Protein AF-0000000083312919 (afdb_homodimer)

Nearest PDB structures (foldseek):
  1rfe-assembly1_A  TM=8.285E-01  e=1.077E-09  Mycobacterium tuberculosis H37Rv
  3db0-assembly1_B  TM=8.324E-01  e=4.365E-09  Listeria innocua
  3f7e-assembly1_B  TM=7.523E-01  e=1.360E-09  Mycolicibacterium smegmatis
  2fg9-assembly1_A  TM=7.068E-01  e=3.076E-09  Bacteroides thetaiotaomicron VPI-5482
  3tgv-assembly2_D  TM=7.809E-01  e=2.174E-07  Vibrio cholerae O395

Structure (mmCIF, N/CA/C/O backbone):
data_AF-0000000083312919-model_v1
#
loop_
_entity.id
_entity.type
_entity.pdbx_description
1 polymer 'PPOX class F420-dependent oxidoreductase'
#
loop_
_atom_site.group_PDB
_atom_site.id
_atom_site.type_symbol
_atom_site.label_atom_id
_atom_site.label_alt_id
_atom_site.label_comp_id
_atom_site.label_asym_id
_atom_site.label_entity_id
_atom_site.label_seq_id
_atom_site.pdbx_PDB_ins_code
_atom_site.Cartn_x
_atom_site.Cartn_y
_atom_site.Cartn_z
_atom_site.occupancy
_atom_site.B_iso_or_equiv
_atom_site.auth_seq_id
_atom_site.auth_comp_id
_atom_site.auth_asym_id
_atom_site.auth_atom_id
_atom_site.pdbx_PDB_model_num
ATOM 1 N N . MET A 1 1 ? 13.578 -2.545 -15.898 1 76.94 1 MET A N 1
ATOM 2 C CA . MET A 1 1 ? 13.469 -1.853 -14.617 1 76.94 1 MET A CA 1
ATOM 3 C C . MET A 1 1 ? 14.586 -0.837 -14.445 1 76.94 1 MET A C 1
ATOM 5 O O . MET A 1 1 ? 15.758 -1.147 -14.688 1 76.94 1 MET A O 1
ATOM 9 N N . ALA A 1 2 ? 14.164 0.5 -14.312 1 90.69 2 ALA A N 1
ATOM 10 C CA . ALA A 1 2 ? 15.164 1.54 -14.086 1 90.69 2 ALA A CA 1
ATOM 11 C C . ALA A 1 2 ? 14.922 2.256 -12.766 1 90.69 2 ALA A C 1
ATOM 13 O O . ALA A 1 2 ? 13.773 2.508 -12.383 1 90.69 2 ALA A O 1
ATOM 14 N N . SER A 1 3 ? 16.047 2.473 -12.055 1 96.44 3 SER A N 1
ATOM 15 C CA . SER A 1 3 ? 15.969 3.293 -10.844 1 96.44 3 SER A CA 1
ATOM 16 C C . SER A 1 3 ? 15.695 4.754 -11.188 1 96.44 3 SER A C 1
ATOM 18 O O . SER A 1 3 ? 16.344 5.32 -12.07 1 96.44 3 SER A O 1
ATOM 20 N N . MET A 1 4 ? 14.75 5.312 -10.531 1 98.12 4 MET A N 1
ATOM 21 C CA . MET A 1 4 ? 14.445 6.723 -10.75 1 98.12 4 MET A CA 1
ATOM 22 C C . MET A 1 4 ? 15.492 7.613 -10.086 1 98.12 4 MET A C 1
ATOM 24 O O . MET A 1 4 ? 15.984 7.301 -9.008 1 98.12 4 MET A O 1
ATOM 28 N N . THR A 1 5 ? 15.75 8.727 -10.727 1 97.19 5 THR A N 1
ATOM 29 C CA . THR A 1 5 ? 16.609 9.742 -10.133 1 97.19 5 THR A CA 1
ATOM 30 C C . THR A 1 5 ? 15.875 10.492 -9.023 1 97.19 5 THR A C 1
ATOM 32 O O . THR A 1 5 ? 14.656 10.367 -8.883 1 97.19 5 THR A O 1
ATOM 35 N N . GLN A 1 6 ? 16.672 11.227 -8.281 1 96 6 GLN A N 1
ATOM 36 C CA . GLN A 1 6 ? 16.062 12.023 -7.227 1 96 6 GLN A CA 1
ATOM 37 C C . GLN A 1 6 ? 15.047 13.008 -7.797 1 96 6 GLN A C 1
ATOM 39 O O . GLN A 1 6 ? 13.977 13.203 -7.215 1 96 6 GLN A O 1
ATOM 44 N N . THR A 1 7 ? 15.406 13.602 -8.93 1 97.12 7 THR A N 1
ATOM 45 C CA . THR A 1 7 ? 14.508 14.547 -9.578 1 97.12 7 THR A CA 1
ATOM 46 C C . THR A 1 7 ? 13.219 13.859 -10.016 1 97.12 7 THR A C 1
ATOM 48 O O . THR A 1 7 ? 12.133 14.406 -9.844 1 97.12 7 THR A O 1
ATOM 51 N N . GLN A 1 8 ? 13.305 12.68 -10.547 1 97.25 8 GLN A N 1
ATOM 52 C CA . GLN A 1 8 ? 12.141 11.906 -10.984 1 97.25 8 GLN A CA 1
ATOM 53 C C . GLN A 1 8 ? 11.273 11.508 -9.797 1 97.25 8 GLN A C 1
ATOM 55 O O . GLN A 1 8 ? 10.047 11.562 -9.875 1 97.25 8 GLN A O 1
ATOM 60 N N . ILE A 1 9 ? 11.914 11.102 -8.688 1 98.19 9 ILE A N 1
ATOM 61 C CA . ILE A 1 9 ? 11.203 10.719 -7.469 1 98.19 9 ILE A CA 1
ATOM 62 C C . ILE A 1 9 ? 10.414 11.914 -6.938 1 98.19 9 ILE A C 1
ATOM 64 O O . ILE A 1 9 ? 9.234 11.789 -6.613 1 98.19 9 ILE A O 1
ATOM 68 N N . GLU A 1 10 ? 11.039 13.047 -6.902 1 97.12 10 GLU A N 1
ATOM 69 C CA . GLU A 1 10 ? 10.375 14.25 -6.402 1 97.12 10 GLU A CA 1
ATOM 70 C C . GLU A 1 10 ? 9.18 14.625 -7.273 1 97.12 10 GLU A C 1
ATOM 72 O O . GLU A 1 10 ? 8.109 14.945 -6.754 1 97.12 10 GLU A O 1
ATOM 77 N N . ALA A 1 11 ? 9.367 14.586 -8.57 1 97.19 11 ALA A N 1
ATOM 78 C CA . ALA A 1 11 ? 8.273 14.891 -9.484 1 97.19 11 ALA A CA 1
ATOM 79 C C . ALA A 1 11 ? 7.121 13.898 -9.32 1 97.19 11 ALA A C 1
ATOM 81 O O . ALA A 1 11 ? 5.953 14.289 -9.344 1 97.19 11 ALA A O 1
ATOM 82 N N . PHE A 1 12 ? 7.48 12.641 -9.172 1 98.06 12 PHE A N 1
ATOM 83 C CA . PHE A 1 12 ? 6.492 11.586 -8.992 1 98.06 12 PHE A CA 1
ATOM 84 C C . PHE A 1 12 ? 5.66 11.82 -7.742 1 98.06 12 PHE A C 1
ATOM 86 O O . PHE A 1 12 ? 4.438 11.641 -7.758 1 98.06 12 PHE A O 1
ATOM 93 N N . LEU A 1 13 ? 6.277 12.289 -6.672 1 98.19 13 LEU A N 1
ATOM 94 C CA . LEU A 1 13 ? 5.629 12.469 -5.379 1 98.19 13 LEU A CA 1
ATOM 95 C C . LEU A 1 13 ? 4.805 13.75 -5.359 1 98.19 13 LEU A C 1
ATOM 97 O O . LEU A 1 13 ? 3.982 13.945 -4.461 1 98.19 13 LEU A O 1
ATOM 101 N N . GLN A 1 14 ? 4.938 14.555 -6.379 1 96.12 14 GLN A N 1
ATOM 102 C CA . GLN A 1 14 ? 4.215 15.82 -6.422 1 96.12 14 GLN A CA 1
ATOM 103 C C . GLN A 1 14 ? 2.785 15.625 -6.922 1 96.12 14 GLN A C 1
ATOM 105 O O . GLN A 1 14 ? 1.93 16.484 -6.734 1 96.12 14 GLN A O 1
ATOM 110 N N . ALA A 1 15 ? 2.51 14.547 -7.613 1 92.88 15 ALA A N 1
ATOM 111 C CA . ALA A 1 15 ? 1.152 14.25 -8.062 1 92.88 15 ALA A CA 1
ATOM 112 C C . ALA A 1 15 ? 0.292 13.742 -6.906 1 92.88 15 ALA A C 1
ATOM 114 O O . ALA A 1 15 ? 0.775 13.016 -6.035 1 92.88 15 ALA A O 1
ATOM 115 N N . PRO A 1 16 ? -0.98 14.141 -6.953 1 94.25 16 PRO A N 1
ATOM 116 C CA . PRO A 1 16 ? -1.857 13.695 -5.867 1 94.25 16 PRO A CA 1
ATOM 117 C C . PRO A 1 16 ? -2.188 12.211 -5.941 1 94.25 16 PRO A C 1
ATOM 119 O O . PRO A 1 16 ? -3.199 11.828 -6.535 1 94.25 16 PRO A O 1
ATOM 122 N N . ARG A 1 17 ? -1.388 11.406 -5.359 1 96.69 17 ARG A N 1
ATOM 123 C CA . ARG A 1 17 ? -1.55 9.961 -5.215 1 96.69 17 ARG A CA 1
ATOM 124 C C . ARG A 1 17 ? -1.775 9.578 -3.758 1 96.69 17 ARG A C 1
ATOM 126 O O . ARG A 1 17 ? -1.46 10.352 -2.852 1 96.69 17 ARG A O 1
ATOM 133 N N . ASN A 1 18 ? -2.389 8.445 -3.625 1 97.81 18 ASN A N 1
ATOM 134 C CA . ASN A 1 18 ? -2.402 7.922 -2.266 1 97.81 18 ASN A CA 1
ATOM 135 C C . ASN A 1 18 ? -1.029 7.398 -1.854 1 97.81 18 ASN A C 1
ATOM 137 O O . ASN A 1 18 ? -0.269 6.91 -2.693 1 97.81 18 ASN A O 1
ATOM 141 N N . ALA A 1 19 ? -0.732 7.57 -0.619 1 98.69 19 ALA A N 1
ATOM 142 C CA . ALA A 1 19 ? 0.351 6.82 0.012 1 98.69 19 ALA A CA 1
ATOM 143 C C . ALA A 1 19 ? -0.195 5.648 0.826 1 98.69 19 ALA A C 1
ATOM 145 O O . ALA A 1 19 ? -1.18 5.797 1.553 1 98.69 19 ALA A O 1
ATOM 146 N N . ILE A 1 20 ? 0.358 4.488 0.69 1 98.88 20 ILE A N 1
ATOM 147 C CA . ILE A 1 20 ? 0.033 3.348 1.537 1 98.88 20 ILE A CA 1
ATOM 148 C C . ILE A 1 20 ? 1.058 3.23 2.662 1 98.88 20 ILE A C 1
ATOM 150 O O . ILE A 1 20 ? 2.229 2.93 2.416 1 98.88 20 ILE A O 1
ATOM 154 N N . VAL A 1 21 ? 0.637 3.49 3.887 1 98.94 21 VAL A N 1
ATOM 155 C CA . VAL A 1 21 ? 1.5 3.559 5.062 1 98.94 21 VAL A CA 1
ATOM 156 C C . VAL A 1 21 ? 1.438 2.238 5.828 1 98.94 21 VAL A C 1
ATOM 158 O O . VAL A 1 21 ? 0.352 1.749 6.145 1 98.94 21 VAL A O 1
ATOM 161 N N . ALA A 1 22 ? 2.566 1.698 6.109 1 98.94 22 ALA A N 1
ATOM 162 C CA . ALA A 1 22 ? 2.662 0.491 6.926 1 98.94 22 ALA A CA 1
ATOM 163 C C . ALA A 1 22 ? 3.404 0.768 8.227 1 98.94 22 ALA A C 1
ATOM 165 O O . ALA A 1 22 ? 4.504 1.326 8.219 1 98.94 22 ALA A O 1
ATOM 166 N N . THR A 1 23 ? 2.832 0.38 9.312 1 98.75 23 THR A N 1
ATOM 167 C CA . THR A 1 23 ? 3.416 0.536 10.641 1 98.75 23 THR A CA 1
ATOM 168 C C . THR A 1 23 ? 3.484 -0.807 11.359 1 98.75 23 THR A C 1
ATOM 170 O O . THR A 1 23 ? 2.754 -1.739 11.023 1 98.75 23 THR A O 1
ATOM 173 N N . ASN A 1 24 ? 4.473 -0.914 12.258 1 97.75 24 ASN A N 1
ATOM 174 C CA . ASN A 1 24 ? 4.551 -2.102 13.102 1 97.75 24 ASN A CA 1
ATOM 175 C C . ASN A 1 24 ? 3.379 -2.174 14.078 1 97.75 24 ASN A C 1
ATOM 177 O O . ASN A 1 24 ? 3.211 -1.289 14.922 1 97.75 24 ASN A O 1
ATOM 181 N N . ALA A 1 25 ? 2.658 -3.254 13.875 1 95.19 25 ALA A N 1
ATOM 182 C CA . ALA A 1 25 ? 1.589 -3.502 14.836 1 95.19 25 ALA A CA 1
ATOM 183 C C . ALA A 1 25 ? 2.111 -4.262 16.047 1 95.19 25 ALA A C 1
ATOM 185 O O . ALA A 1 25 ? 3.129 -4.953 15.969 1 95.19 25 ALA A O 1
ATOM 186 N N . GLY A 1 26 ? 1.565 -3.986 17.25 1 86.69 26 GLY A N 1
ATOM 187 C CA . GLY A 1 26 ? 2.01 -4.66 18.453 1 86.69 26 GLY A CA 1
ATOM 188 C C . GLY A 1 26 ? 1.825 -6.168 18.391 1 86.69 26 GLY A C 1
ATOM 189 O O . GLY A 1 26 ? 2.658 -6.918 18.906 1 86.69 26 GLY A O 1
ATOM 190 N N . ASP A 1 27 ? 0.739 -6.648 17.938 1 83.31 27 ASP A N 1
ATOM 191 C CA . ASP A 1 27 ? 0.446 -8.078 17.859 1 83.31 27 ASP A CA 1
ATOM 192 C C . ASP A 1 27 ? -0.27 -8.43 16.562 1 83.31 27 ASP A C 1
ATOM 194 O O . ASP A 1 27 ? -1.316 -7.852 16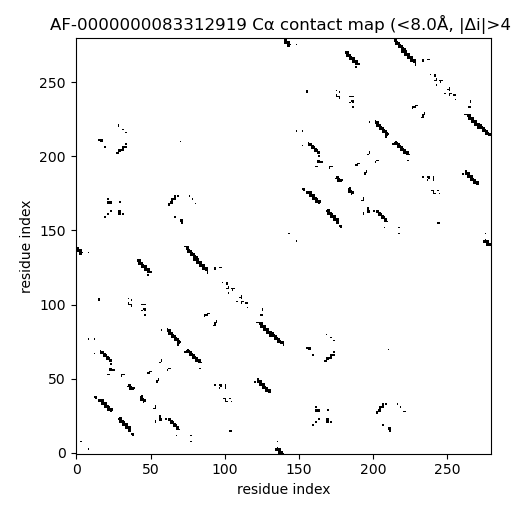.25 1 83.31 27 ASP A O 1
ATOM 198 N N . GLY A 1 28 ? 0.566 -8.898 15.602 1 89.94 28 GLY A N 1
ATOM 199 C CA . GLY A 1 28 ? -0.092 -9.281 14.359 1 89.94 28 GLY A CA 1
ATOM 200 C C . GLY A 1 28 ? 0.673 -8.852 13.125 1 89.94 28 GLY A C 1
ATOM 201 O O . GLY A 1 28 ? 1.883 -8.617 13.188 1 89.94 28 GLY A O 1
ATOM 202 N N . PRO A 1 29 ? -0.024 -8.938 12.008 1 96.81 29 PRO A N 1
ATOM 203 C CA . PRO A 1 29 ? 0.585 -8.391 10.789 1 96.81 29 PRO A CA 1
ATOM 204 C C . PRO A 1 29 ? 0.75 -6.871 10.844 1 96.81 29 PRO A C 1
ATOM 206 O O . PRO A 1 29 ? 0.177 -6.215 11.719 1 96.81 29 PRO A O 1
ATOM 209 N N . PRO A 1 30 ? 1.608 -6.328 9.977 1 98.38 30 PRO A N 1
ATOM 210 C CA . PRO A 1 30 ? 1.707 -4.871 9.914 1 98.38 30 PRO A CA 1
ATOM 211 C C . PRO A 1 30 ? 0.348 -4.191 9.75 1 98.38 30 PRO A C 1
ATOM 213 O O . PRO A 1 30 ? -0.571 -4.777 9.172 1 98.38 30 PRO A O 1
ATOM 216 N N . GLN A 1 31 ? 0.205 -3.049 10.312 1 98.5 31 GLN A N 1
ATOM 217 C CA . GLN A 1 31 ? -0.974 -2.227 10.062 1 98.5 31 GLN A CA 1
ATOM 218 C C . GLN A 1 31 ? -0.777 -1.339 8.836 1 98.5 31 GLN A C 1
ATOM 220 O O . GLN A 1 31 ? 0.262 -0.693 8.695 1 98.5 31 GLN A O 1
ATOM 225 N N . VAL A 1 32 ? -1.732 -1.335 7.922 1 98.62 32 VAL A N 1
ATOM 226 C CA . VAL A 1 32 ? -1.596 -0.615 6.66 1 98.62 32 VAL A CA 1
ATOM 227 C C . VAL A 1 32 ? -2.791 0.314 6.461 1 98.62 32 VAL A C 1
ATOM 229 O O . VAL A 1 32 ? -3.928 -0.05 6.777 1 98.62 32 VAL A O 1
ATOM 232 N N . SER A 1 33 ? -2.561 1.463 5.887 1 98.06 33 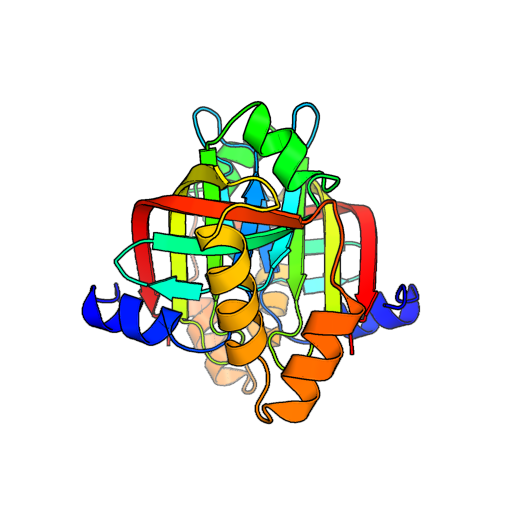SER A N 1
ATOM 233 C CA . SER A 1 33 ? -3.627 2.422 5.617 1 98.06 33 SER A CA 1
ATOM 234 C C . SER A 1 33 ? -3.303 3.283 4.402 1 98.06 33 SER A C 1
ATOM 236 O O . SER A 1 33 ? -2.195 3.812 4.289 1 98.06 33 SER A O 1
ATOM 238 N N . PRO A 1 34 ? -4.223 3.396 3.48 1 98.38 34 PRO A N 1
ATOM 239 C CA . PRO A 1 34 ? -4.066 4.441 2.469 1 98.38 34 PRO A CA 1
ATOM 240 C C . PRO A 1 34 ? -4.34 5.84 3.018 1 98.38 34 PRO A C 1
ATOM 242 O O . PRO A 1 34 ? -5.285 6.031 3.785 1 98.38 34 PRO A O 1
ATOM 245 N N . VAL A 1 35 ? -3.49 6.812 2.639 1 98.31 35 VAL A N 1
ATOM 246 C CA . VAL A 1 35 ? -3.641 8.156 3.184 1 98.31 35 VAL A CA 1
ATOM 247 C C . VAL A 1 35 ? -3.307 9.188 2.109 1 98.31 35 VAL A C 1
ATOM 249 O O . VAL A 1 35 ? -2.648 8.875 1.115 1 98.31 35 VAL A O 1
ATOM 252 N N . TRP A 1 36 ? -3.842 10.414 2.33 1 98.31 36 TRP A N 1
ATOM 253 C CA . TRP A 1 36 ? -3.355 11.586 1.606 1 98.31 36 TRP A CA 1
ATOM 254 C C . TRP A 1 36 ? -2.037 12.078 2.193 1 98.31 36 TRP A C 1
ATOM 256 O O . TRP A 1 36 ? -1.765 11.875 3.381 1 98.31 36 TRP A O 1
ATOM 266 N N . TYR A 1 37 ? -1.213 12.664 1.344 1 98.75 37 TYR A N 1
ATOM 267 C CA . TYR A 1 37 ? 0.07 13.18 1.809 1 98.75 37 TYR A CA 1
ATOM 268 C C . TYR A 1 37 ? 0.472 14.422 1.028 1 98.75 37 TYR A C 1
ATOM 270 O O . TYR A 1 37 ? -0.104 14.719 -0.022 1 98.75 37 TYR A O 1
ATOM 278 N N . LEU A 1 38 ? 1.364 15.148 1.586 1 98.62 38 LEU A N 1
ATOM 279 C CA . LEU A 1 38 ? 2.131 16.203 0.933 1 98.62 38 LEU A CA 1
ATOM 280 C C . LEU A 1 38 ? 3.629 15.961 1.085 1 98.62 38 LEU A C 1
ATOM 282 O O . LEU A 1 38 ? 4.102 15.648 2.18 1 98.62 38 LEU A O 1
ATOM 286 N N . TYR A 1 39 ? 4.324 15.938 -0.021 1 98.44 39 TYR A N 1
ATOM 287 C CA . TYR A 1 39 ? 5.777 15.828 0.003 1 98.44 39 TYR A CA 1
ATOM 288 C C . TYR A 1 39 ? 6.43 17.172 -0.268 1 98.44 39 TYR A C 1
ATOM 290 O O . TYR A 1 39 ? 6.215 17.781 -1.323 1 98.44 39 TYR A O 1
ATOM 298 N N . GLU A 1 40 ? 7.195 17.594 0.614 1 97.06 40 GLU A N 1
ATOM 299 C CA . GLU A 1 40 ? 7.859 18.891 0.501 1 97.06 40 GLU A CA 1
ATOM 300 C C . GLU A 1 40 ? 9.117 18.938 1.366 1 97.06 40 GLU A C 1
ATOM 302 O O . GLU A 1 40 ? 9.102 18.5 2.518 1 97.06 40 GLU A O 1
ATOM 307 N N . GLY A 1 41 ? 10.203 19.453 0.793 1 95.19 41 GLY A N 1
ATOM 308 C CA . GLY A 1 41 ? 11.422 19.641 1.559 1 95.19 41 GLY A CA 1
ATOM 309 C C . GLY A 1 41 ? 12.039 18.328 2.025 1 95.19 41 GLY A C 1
ATOM 310 O O . GLY A 1 41 ? 12.602 18.266 3.121 1 95.19 41 GLY A O 1
ATOM 311 N N . GLY A 1 42 ? 11.805 17.297 1.372 1 96.38 42 GLY A N 1
ATOM 312 C CA . GLY A 1 42 ? 12.398 16 1.701 1 96.38 42 GLY A CA 1
ATOM 313 C C . GLY A 1 42 ? 11.633 15.25 2.768 1 96.38 42 GLY A C 1
ATOM 314 O O . GLY A 1 42 ? 12.102 14.227 3.271 1 96.38 42 GLY A O 1
ATOM 315 N N . ARG A 1 43 ? 10.469 15.789 3.107 1 98.19 43 ARG A N 1
ATOM 316 C CA . ARG A 1 43 ? 9.609 15.156 4.105 1 98.19 43 ARG A CA 1
ATOM 317 C C . ARG A 1 43 ? 8.234 14.852 3.537 1 98.19 43 ARG A C 1
ATOM 319 O O . ARG A 1 43 ? 7.82 15.453 2.541 1 98.19 43 ARG A O 1
ATOM 326 N N . LEU A 1 44 ? 7.621 13.898 4.16 1 98.69 44 LEU A N 1
ATOM 327 C CA . LEU A 1 44 ? 6.215 13.633 3.873 1 98.69 44 LEU A CA 1
ATOM 328 C C . LEU A 1 44 ? 5.336 14.039 5.051 1 98.69 44 LEU A C 1
ATOM 330 O O . LEU A 1 44 ? 5.668 13.758 6.207 1 98.69 44 LEU A O 1
ATOM 334 N N . TYR A 1 45 ? 4.227 14.664 4.734 1 98.88 45 TYR A N 1
ATOM 335 C CA . TYR A 1 45 ? 3.26 15.102 5.734 1 98.88 45 TYR A CA 1
ATOM 336 C C . TYR A 1 45 ? 1.919 14.406 5.543 1 98.88 45 TYR A C 1
ATOM 338 O O . TYR A 1 45 ? 1.412 14.32 4.422 1 98.88 45 TYR A O 1
ATOM 346 N N . ILE A 1 46 ? 1.388 13.922 6.633 1 98.88 46 ILE A N 1
ATOM 347 C CA . ILE A 1 46 ? 0.11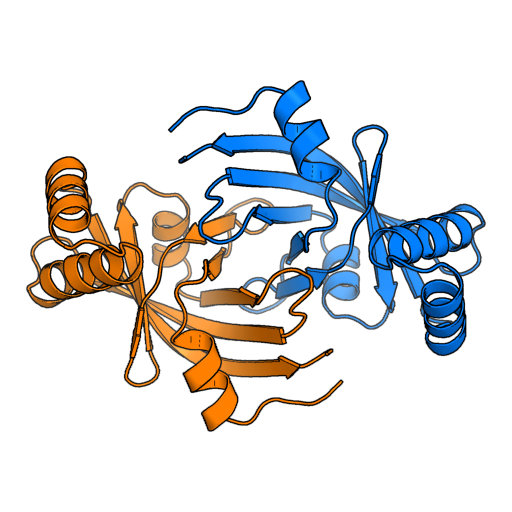 13.219 6.645 1 98.88 46 ILE A CA 1
ATOM 348 C C . ILE A 1 46 ? -0.764 13.758 7.777 1 98.88 46 ILE A C 1
ATOM 350 O O . ILE A 1 46 ? -0.318 13.844 8.922 1 98.88 46 ILE A O 1
ATOM 354 N N . SER A 1 47 ? -1.982 14.172 7.441 1 98.25 47 SER A N 1
ATOM 355 C CA . SER A 1 47 ? -2.951 14.555 8.461 1 98.25 47 SER A CA 1
ATOM 356 C C . SER A 1 47 ? -3.91 13.414 8.773 1 98.25 47 SER A C 1
ATOM 358 O O . SER A 1 47 ? -4.453 12.789 7.859 1 98.25 47 SER A O 1
ATOM 360 N N . THR A 1 48 ? -4.066 13.078 10.023 1 97.75 48 THR A N 1
ATOM 361 C CA . THR A 1 48 ? -4.918 11.961 10.43 1 97.75 48 THR A CA 1
ATOM 362 C C . THR A 1 48 ? -5.461 12.18 11.836 1 97.75 48 THR A C 1
ATOM 364 O O . THR A 1 48 ? -5.121 13.164 12.492 1 97.75 48 THR A O 1
ATOM 367 N N . SER A 1 49 ? -6.391 11.328 12.258 1 97.25 49 SER A N 1
ATOM 368 C CA . SER A 1 49 ? -6.895 11.359 13.633 1 97.25 49 SER A CA 1
ATOM 369 C C . SER A 1 49 ? -5.938 10.664 14.586 1 97.25 49 SER A C 1
ATOM 371 O O . SER A 1 49 ? -5.383 9.609 14.266 1 97.25 49 SER A O 1
ATOM 373 N N . SER A 1 50 ? -5.781 11.156 15.789 1 97.69 50 SER A N 1
ATOM 374 C CA . SER A 1 50 ? -4.941 10.562 16.828 1 97.69 50 SER A CA 1
ATOM 375 C C . SER A 1 50 ? -5.488 9.211 17.281 1 97.69 50 SER A C 1
ATOM 377 O O . SER A 1 50 ? -4.801 8.461 17.969 1 97.69 50 SER A O 1
ATOM 379 N N . ARG A 1 51 ? -6.664 8.898 16.844 1 97.25 51 ARG A N 1
ATOM 380 C CA . ARG A 1 51 ? -7.355 7.699 17.312 1 97.25 51 ARG A CA 1
ATOM 381 C C . ARG A 1 51 ? -7.074 6.512 16.406 1 97.25 51 ARG A C 1
ATOM 383 O O . ARG A 1 51 ? -7.473 5.383 16.703 1 97.25 51 ARG A O 1
ATOM 390 N N . THR A 1 52 ? -6.469 6.766 15.344 1 97 52 THR A N 1
ATOM 391 C CA . THR A 1 52 ? -6.23 5.711 14.367 1 97 52 THR A CA 1
ATOM 392 C C . THR A 1 52 ? -5.172 4.734 14.875 1 97 52 THR A C 1
ATOM 394 O O . THR A 1 52 ? -4.312 5.105 15.68 1 97 52 THR A O 1
ATOM 397 N N . ALA A 1 53 ? -5.207 3.521 14.383 1 97.25 53 ALA A N 1
ATOM 398 C CA . ALA A 1 53 ? -4.242 2.482 14.734 1 97.25 53 ALA A CA 1
ATOM 399 C C . ALA A 1 53 ? -2.826 2.902 14.359 1 97.25 53 ALA A C 1
ATOM 401 O O . ALA A 1 53 ? -1.869 2.596 15.07 1 97.25 53 ALA A O 1
ATOM 402 N N . LYS A 1 54 ? -2.703 3.594 13.188 1 98.31 54 LYS A N 1
ATOM 403 C CA . LYS A 1 54 ? -1.361 3.98 12.758 1 98.31 54 LYS A CA 1
ATOM 404 C C . LYS A 1 54 ? -0.708 4.918 13.766 1 98.31 54 LYS A C 1
ATOM 406 O O . LYS A 1 54 ? 0.489 4.809 14.039 1 98.31 54 LYS A O 1
ATOM 411 N N . VAL A 1 55 ? -1.469 5.816 14.32 1 98.44 55 VAL A N 1
ATOM 412 C CA . VAL A 1 55 ? -0.9 6.742 15.297 1 98.44 55 VAL A CA 1
ATOM 413 C C . VAL A 1 55 ? -0.533 5.988 16.578 1 98.44 55 VAL A C 1
ATOM 415 O O . VAL A 1 55 ? 0.541 6.207 17.141 1 98.44 55 VAL A O 1
ATOM 418 N N . ARG A 1 56 ? -1.431 5.105 17.062 1 97.94 56 ARG A N 1
ATOM 419 C CA . ARG A 1 56 ? -1.111 4.273 18.219 1 97.94 56 ARG A CA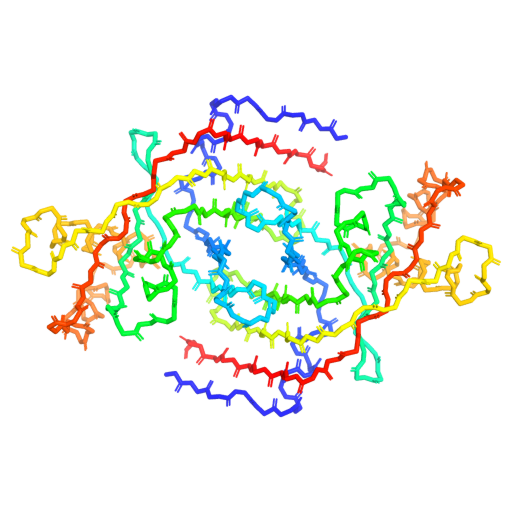 1
ATOM 420 C C . ARG A 1 56 ? 0.182 3.496 17.984 1 97.94 56 ARG A C 1
ATOM 422 O O . ARG A 1 56 ? 1.047 3.449 18.859 1 97.94 56 ARG A O 1
ATOM 429 N N . ASN A 1 57 ? 0.296 2.891 16.875 1 98.38 57 ASN A N 1
ATOM 430 C CA . ASN A 1 57 ? 1.496 2.137 16.516 1 98.38 57 ASN A CA 1
ATOM 431 C C . ASN A 1 57 ? 2.736 3.027 16.516 1 98.38 57 ASN A C 1
ATOM 433 O O . ASN A 1 57 ? 3.781 2.646 17.047 1 98.38 57 ASN A O 1
ATOM 437 N N . LEU A 1 58 ? 2.598 4.195 15.914 1 98.5 58 LEU A N 1
ATOM 438 C CA . LEU A 1 58 ? 3.738 5.082 15.703 1 98.5 58 LEU A CA 1
ATOM 439 C C . LEU A 1 58 ? 4.211 5.68 17.031 1 98.5 58 LEU A C 1
ATOM 441 O O . LEU A 1 58 ? 5.395 5.992 17.188 1 98.5 58 LEU A O 1
ATOM 445 N N . ARG A 1 59 ? 3.332 5.84 17.953 1 98.25 59 ARG A N 1
ATOM 446 C CA . ARG A 1 59 ? 3.732 6.281 19.297 1 98.25 59 ARG A CA 1
ATOM 447 C C . ARG A 1 59 ? 4.59 5.223 19.984 1 98.25 59 ARG A C 1
ATOM 449 O O . ARG A 1 59 ? 5.488 5.555 20.75 1 98.25 59 ARG A O 1
ATOM 456 N N . ARG A 1 60 ? 4.324 3.979 19.703 1 97.31 60 ARG A N 1
ATOM 457 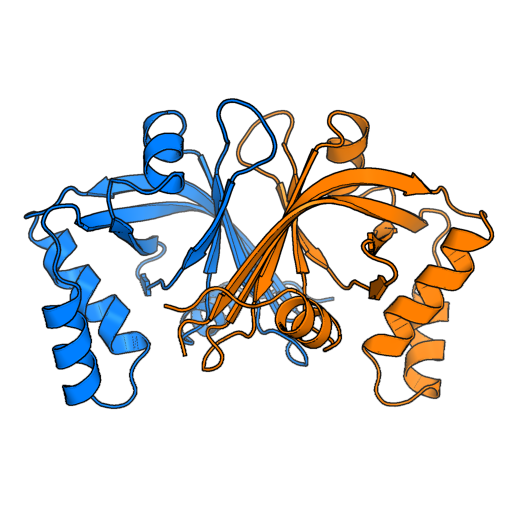C CA . ARG A 1 60 ? 5.094 2.873 20.266 1 97.31 60 ARG A CA 1
ATOM 458 C C . ARG A 1 60 ? 6.383 2.652 19.484 1 97.31 60 ARG A C 1
ATOM 460 O O . ARG A 1 60 ? 7.43 2.375 20.078 1 97.31 60 ARG A O 1
ATOM 467 N N . ASP A 1 61 ? 6.363 2.682 18.234 1 97.44 61 ASP A N 1
ATOM 468 C CA . ASP A 1 61 ? 7.461 2.447 17.297 1 97.44 61 ASP A CA 1
ATOM 469 C C . ASP A 1 61 ? 7.387 3.408 16.125 1 97.44 61 ASP A C 1
ATOM 471 O O . ASP A 1 61 ? 6.559 3.236 15.219 1 9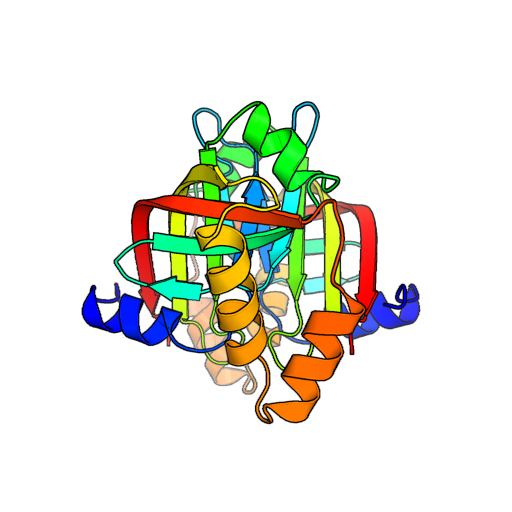7.44 61 ASP A O 1
ATOM 475 N N . PRO A 1 62 ? 8.203 4.43 16.078 1 98.44 62 PRO A N 1
ATOM 476 C CA . PRO A 1 62 ? 8.055 5.504 15.086 1 98.44 62 PRO A CA 1
ATOM 477 C C . PRO A 1 62 ? 8.508 5.086 13.688 1 98.44 62 PRO A C 1
ATOM 479 O O . PRO A 1 62 ? 8.461 5.895 12.75 1 98.44 62 PRO A O 1
ATOM 482 N N . ARG A 1 63 ? 9.016 3.867 13.523 1 98.5 63 ARG A N 1
ATOM 483 C CA . ARG A 1 63 ? 9.484 3.402 12.219 1 98.5 63 ARG A CA 1
ATOM 484 C C . ARG A 1 63 ? 8.305 3.111 11.297 1 98.5 63 ARG A C 1
ATOM 486 O O . ARG A 1 63 ? 7.285 2.57 11.727 1 98.5 63 ARG A O 1
ATOM 493 N N . VAL A 1 64 ? 8.43 3.465 10.008 1 98.81 64 VAL A N 1
ATOM 494 C CA . VAL A 1 64 ? 7.34 3.35 9.047 1 98.81 64 VAL A CA 1
ATOM 495 C C . VAL A 1 64 ? 7.898 2.998 7.672 1 98.81 64 VAL A C 1
ATOM 497 O O . VAL A 1 64 ? 9.047 3.334 7.355 1 98.81 64 VAL A O 1
ATOM 500 N N . THR A 1 65 ? 7.246 2.324 6.875 1 98.88 65 THR A N 1
ATOM 501 C CA . THR A 1 65 ? 7.461 2.193 5.438 1 98.88 65 THR A CA 1
ATOM 502 C C . THR A 1 65 ? 6.242 2.689 4.66 1 98.88 65 THR A C 1
ATOM 504 O O . THR A 1 65 ? 5.105 2.41 5.039 1 98.88 65 THR A O 1
ATOM 507 N N . ILE A 1 66 ? 6.473 3.424 3.619 1 98.94 66 ILE A N 1
ATOM 508 C CA . ILE A 1 66 ? 5.414 4.016 2.809 1 98.94 66 ILE A CA 1
ATOM 509 C C . ILE A 1 66 ? 5.633 3.66 1.339 1 98.94 66 ILE A C 1
ATOM 511 O O . ILE A 1 66 ? 6.762 3.705 0.843 1 98.94 66 ILE A O 1
ATOM 515 N N . CYS A 1 67 ? 4.617 3.26 0.67 1 98.88 67 CYS A N 1
ATOM 516 C CA . CYS A 1 67 ? 4.641 3.041 -0.772 1 98.88 67 CYS A CA 1
ATOM 517 C C . CYS A 1 67 ? 3.699 4.004 -1.484 1 98.88 67 CYS A C 1
ATOM 519 O O . CYS A 1 67 ? 2.537 4.145 -1.099 1 98.88 67 CYS A O 1
ATOM 521 N N . VAL A 1 68 ? 4.176 4.746 -2.418 1 98.69 68 VAL A N 1
ATOM 522 C CA . VAL A 1 68 ? 3.377 5.504 -3.373 1 98.69 68 VAL A CA 1
ATOM 523 C C . VAL A 1 68 ? 3.551 4.918 -4.773 1 98.69 68 VAL A C 1
ATOM 525 O O . VAL A 1 68 ? 4.66 4.902 -5.312 1 98.69 68 VAL A O 1
ATOM 528 N N . ASP A 1 69 ? 2.443 4.465 -5.324 1 97.88 69 ASP A N 1
ATOM 529 C CA . ASP A 1 69 ? 2.588 3.844 -6.637 1 97.88 69 ASP A CA 1
ATOM 530 C C . ASP A 1 69 ? 1.729 4.555 -7.68 1 97.88 69 ASP A C 1
ATOM 532 O O . ASP A 1 69 ? 0.8 5.285 -7.328 1 97.88 69 ASP A O 1
ATOM 536 N N . GLY A 1 70 ? 2.027 4.488 -8.969 1 94.69 70 GLY A N 1
ATOM 537 C CA . GLY A 1 70 ? 1.327 5.133 -10.07 1 94.69 70 GLY A CA 1
ATOM 538 C C . GLY A 1 70 ? 0.04 4.426 -10.453 1 94.69 70 GLY A C 1
ATOM 539 O O . GLY A 1 70 ? -0.79 4.984 -11.172 1 94.69 70 GLY A O 1
ATOM 540 N N . CYS A 1 71 ? -0.161 3.205 -10.008 1 91.69 71 CYS A N 1
ATOM 541 C CA . CYS A 1 71 ? -1.272 2.338 -10.383 1 91.69 71 CYS A CA 1
ATOM 542 C C . CYS A 1 71 ? -1.218 1.985 -11.859 1 91.69 71 CYS A C 1
ATOM 544 O O . CYS A 1 71 ? -0.849 2.82 -12.688 1 91.69 71 CYS A O 1
ATOM 546 N N . PRO A 1 72 ? -1.67 0.851 -12.234 1 91.75 72 PRO A N 1
ATOM 547 C CA . PRO A 1 72 ? -1.658 0.471 -13.648 1 91.75 72 PRO A CA 1
ATOM 548 C C . PRO A 1 72 ? -2.539 1.374 -14.508 1 91.75 72 PRO A C 1
ATOM 550 O O . PRO A 1 72 ? -3.648 1.729 -14.102 1 91.75 72 PRO A O 1
ATOM 553 N N . PRO A 1 73 ? -1.904 1.823 -15.672 1 91.12 73 PRO A N 1
ATOM 554 C CA . PRO A 1 73 ? -0.75 1.241 -16.359 1 91.12 73 PRO A CA 1
ATOM 555 C C . PRO A 1 73 ? 0.559 1.953 -16.016 1 91.12 73 PRO A C 1
ATOM 557 O O . PRO A 1 73 ? 1.569 1.751 -16.703 1 91.12 73 PRO A O 1
ATOM 560 N N . ASP A 1 74 ? 0.56 2.895 -15.078 1 94.12 74 ASP A N 1
ATOM 561 C CA . ASP A 1 74 ? 1.803 3.477 -14.586 1 94.12 74 ASP A CA 1
ATOM 562 C C . ASP A 1 74 ? 2.449 2.578 -13.531 1 94.12 74 ASP A C 1
ATOM 564 O O . ASP A 1 74 ? 1.962 2.482 -12.406 1 94.12 74 ASP A O 1
ATOM 568 N N . TYR A 1 75 ? 3.574 1.977 -13.852 1 95 75 TYR A N 1
ATOM 569 C CA . TYR A 1 75 ? 4.184 0.964 -12.992 1 95 75 TYR A CA 1
ATOM 570 C C . TYR A 1 75 ? 5.379 1.536 -12.234 1 95 75 TYR A C 1
ATOM 572 O O . TYR A 1 75 ? 6.27 0.793 -11.82 1 95 75 TYR A O 1
ATOM 580 N N . ARG A 1 76 ? 5.422 2.865 -12.164 1 97.75 76 ARG A N 1
ATOM 581 C CA . ARG A 1 76 ? 6.383 3.506 -11.266 1 97.75 76 ARG A CA 1
ATOM 582 C C . ARG A 1 76 ? 5.926 3.414 -9.812 1 97.75 76 ARG A C 1
ATOM 584 O O . ARG A 1 76 ? 4.723 3.365 -9.539 1 97.75 76 ARG A O 1
ATOM 591 N N . TYR A 1 77 ? 6.887 3.357 -8.922 1 98.5 77 TYR A N 1
ATOM 592 C CA . TYR A 1 77 ? 6.555 3.494 -7.508 1 98.5 77 TYR A CA 1
ATOM 593 C C . TYR A 1 77 ? 7.738 4.043 -6.723 1 98.5 77 TYR A C 1
ATOM 595 O O . TYR A 1 77 ? 8.875 4.008 -7.195 1 98.5 77 TYR A O 1
ATOM 603 N N . VAL A 1 78 ? 7.457 4.602 -5.617 1 98.75 78 VAL A N 1
ATOM 604 C CA . VAL A 1 78 ? 8.445 5.09 -4.664 1 98.75 78 VAL A CA 1
ATOM 605 C C . VAL A 1 78 ? 8.219 4.43 -3.303 1 98.75 78 VAL A C 1
ATOM 607 O O . VAL A 1 78 ? 7.086 4.344 -2.828 1 98.75 78 VAL A O 1
ATOM 610 N N . LEU A 1 79 ? 9.266 3.896 -2.713 1 98.69 79 LEU A N 1
ATOM 611 C CA . LEU A 1 79 ? 9.273 3.387 -1.346 1 98.69 79 LEU A CA 1
ATOM 612 C C . LEU A 1 79 ? 10.062 4.309 -0.426 1 98.69 79 LEU A C 1
ATOM 614 O O . LEU A 1 79 ? 11.156 4.754 -0.778 1 98.69 79 LEU A O 1
ATOM 618 N N . ILE A 1 80 ? 9.469 4.555 0.681 1 98.69 80 ILE A N 1
ATOM 619 C CA . ILE A 1 80 ? 10.094 5.406 1.683 1 98.69 80 ILE A CA 1
ATOM 620 C C . ILE A 1 80 ? 10.164 4.672 3.02 1 98.69 80 ILE A C 1
ATOM 622 O O . ILE A 1 80 ? 9.141 4.18 3.514 1 98.69 80 ILE A O 1
ATOM 626 N N . ARG A 1 81 ? 11.312 4.5 3.551 1 98.5 81 ARG A N 1
ATOM 627 C CA . ARG A 1 81 ? 11.516 4.086 4.934 1 98.5 81 ARG A CA 1
ATOM 628 C C . ARG A 1 81 ? 12 5.254 5.793 1 98.5 81 ARG A C 1
ATOM 630 O O . ARG A 1 81 ? 12.836 6.047 5.355 1 98.5 81 ARG A O 1
ATOM 637 N N . GLY A 1 82 ? 11.398 5.328 6.922 1 98.5 82 GLY A N 1
ATOM 638 C CA . GLY A 1 82 ? 11.828 6.414 7.789 1 98.5 82 GLY A CA 1
ATOM 639 C C . GLY A 1 82 ? 11.188 6.363 9.164 1 98.5 82 GLY A C 1
ATOM 640 O O . GLY A 1 82 ? 10.805 5.293 9.641 1 98.5 82 GLY A O 1
ATOM 641 N N . ARG A 1 83 ? 11.188 7.547 9.844 1 98.75 83 ARG A N 1
ATOM 642 C CA . ARG A 1 83 ? 10.602 7.703 11.172 1 98.75 83 ARG A CA 1
ATOM 643 C C . ARG A 1 83 ? 9.594 8.844 11.203 1 98.75 83 ARG A C 1
ATOM 645 O O . ARG A 1 83 ? 9.711 9.797 10.43 1 98.75 83 ARG A O 1
ATOM 652 N N . VAL A 1 84 ? 8.688 8.703 12.117 1 98.88 84 VAL A N 1
ATOM 653 C CA . VAL A 1 84 ? 7.594 9.672 12.156 1 98.88 84 VAL A CA 1
ATOM 654 C C . VAL A 1 84 ? 7.641 10.453 13.469 1 98.88 84 VAL A C 1
ATOM 656 O O . VAL A 1 84 ? 7.82 9.867 14.539 1 98.88 84 VAL A O 1
ATOM 659 N N . ALA A 1 85 ? 7.555 11.742 13.359 1 98.81 85 ALA A N 1
ATOM 660 C CA . ALA A 1 85 ? 7.207 12.602 14.492 1 98.81 85 ALA A CA 1
ATOM 661 C C . ALA A 1 85 ? 5.738 13.023 14.43 1 98.81 85 ALA A C 1
ATOM 663 O O . ALA A 1 85 ? 5.215 13.305 13.344 1 98.81 85 ALA A O 1
ATOM 664 N N . ILE A 1 86 ? 5.152 13.078 15.57 1 98.81 86 ILE A N 1
ATOM 665 C CA . ILE A 1 86 ? 3.736 13.43 15.625 1 98.81 86 ILE A CA 1
ATOM 666 C C . ILE A 1 86 ? 3.584 14.852 16.172 1 98.81 86 ILE A C 1
ATOM 668 O O . ILE A 1 86 ? 4.078 15.164 17.25 1 98.81 86 ILE A O 1
ATOM 672 N N . VAL A 1 87 ? 2.979 15.695 15.352 1 98.56 87 VAL A N 1
ATOM 673 C CA . VAL A 1 87 ? 2.631 17.047 15.766 1 98.56 87 VAL A CA 1
ATOM 674 C C . VAL A 1 87 ? 1.176 17.094 16.219 1 98.56 87 VAL A C 1
ATOM 676 O O . VAL A 1 87 ? 0.261 16.812 15.445 1 98.56 87 VAL A O 1
ATOM 679 N N . GLU A 1 88 ? 0.983 17.484 17.406 1 96.94 88 GLU A N 1
ATOM 680 C CA . GLU A 1 88 ? -0.337 17.406 18.031 1 96.94 88 GLU A CA 1
ATOM 681 C C . GLU A 1 88 ? -1.25 18.516 17.531 1 96.94 88 GLU A C 1
ATOM 683 O O . GLU A 1 88 ? -0.785 19.484 16.906 1 96.94 88 GLU A O 1
ATOM 688 N N . ASN A 1 89 ? -2.492 18.297 17.75 1 93.31 89 ASN A N 1
ATOM 689 C CA . ASN A 1 89 ? -3.516 19.25 17.344 1 93.31 89 ASN A CA 1
ATOM 690 C C . ASN A 1 89 ? -3.26 20.625 17.953 1 93.31 89 ASN A C 1
ATOM 692 O O . ASN A 1 89 ? -2.811 20.734 19.094 1 93.31 89 ASN A O 1
ATOM 696 N N . GLY A 1 90 ? -3.582 21.656 17.219 1 92.56 90 GLY A N 1
ATOM 697 C CA . GLY A 1 90 ? -3.459 23.016 17.703 1 92.56 90 GLY A CA 1
ATOM 698 C C . GLY A 1 90 ? -2.133 23.672 17.344 1 92.56 90 GLY A C 1
ATOM 699 O O . GLY A 1 90 ? -1.993 24.891 17.422 1 92.56 90 GLY A O 1
ATOM 700 N N . ALA A 1 91 ? -1.108 22.891 17.047 1 95.25 91 ALA A N 1
ATOM 701 C CA . ALA A 1 91 ? 0.158 23.453 16.594 1 95.25 91 ALA A CA 1
ATOM 702 C C . ALA A 1 91 ? -0.01 24.156 15.25 1 95.25 91 ALA A C 1
ATOM 704 O O . ALA A 1 91 ? -0.704 23.656 14.359 1 95.25 91 ALA A O 1
ATOM 705 N N . PRO A 1 92 ? 0.613 25.328 15.094 1 95.88 92 PRO A N 1
ATOM 706 C CA . PRO A 1 92 ? 0.48 26.062 13.844 1 95.88 92 PRO A CA 1
ATOM 707 C C . PRO A 1 92 ? 0.846 25.234 12.617 1 95.88 92 PRO A C 1
ATOM 709 O O . PRO A 1 92 ? 0.154 25.297 11.602 1 95.88 92 PRO A O 1
ATOM 712 N N . LEU A 1 93 ? 1.851 24.5 12.711 1 96.88 93 LEU A N 1
ATOM 713 C CA . LEU A 1 93 ? 2.279 23.656 11.594 1 96.88 93 LEU A CA 1
ATOM 714 C C . LEU A 1 93 ? 1.195 22.656 11.211 1 96.88 93 LEU A C 1
ATOM 716 O O . LEU A 1 93 ? 0.96 22.406 10.031 1 96.88 93 LEU A O 1
ATOM 720 N N . GLN A 1 94 ? 0.61 22.047 12.172 1 96.56 94 GLN A N 1
ATOM 721 C CA . GLN A 1 94 ? -0.441 21.062 11.945 1 96.56 94 GLN A CA 1
ATOM 722 C C . GLN A 1 94 ? -1.605 21.672 11.164 1 96.56 94 GLN A C 1
ATOM 724 O O . GLN A 1 94 ? -2.088 21.078 10.195 1 96.56 94 GLN A O 1
ATOM 729 N N . GLU A 1 95 ? -2.039 22.828 11.539 1 94.44 95 GLU A N 1
ATOM 730 C CA . GLU A 1 95 ? -3.164 23.484 10.891 1 94.44 95 GLU A CA 1
ATOM 731 C C . GLU A 1 95 ? -2.828 23.859 9.445 1 94.44 95 GLU A C 1
ATOM 733 O O . GLU A 1 95 ? -3.629 23.625 8.539 1 94.44 95 GLU A O 1
ATOM 738 N N . GLU A 1 96 ? -1.696 24.406 9.32 1 97.12 96 GLU A N 1
ATOM 739 C CA . GLU A 1 96 ? -1.255 24.828 7.988 1 97.12 96 GLU A CA 1
ATOM 740 C C . GLU A 1 96 ? -1.159 23.625 7.043 1 97.12 96 GLU A C 1
ATOM 742 O O . GLU A 1 96 ? -1.688 23.672 5.93 1 97.12 96 GLU A O 1
ATOM 747 N N . MET A 1 97 ? -0.521 22.609 7.484 1 97.94 97 MET A N 1
ATOM 748 C CA . MET A 1 97 ? -0.257 21.453 6.617 1 97.94 97 MET A CA 1
ATOM 749 C C . MET A 1 97 ? -1.543 20.703 6.312 1 97.94 97 MET A C 1
ATOM 751 O O . MET A 1 97 ? -1.701 20.156 5.223 1 97.94 97 MET A O 1
ATOM 755 N N . ARG A 1 98 ? -2.424 20.609 7.285 1 97.5 98 ARG A N 1
ATOM 756 C CA . ARG A 1 98 ? -3.699 19.938 7.039 1 97.5 98 ARG A CA 1
ATOM 757 C C . ARG A 1 98 ? -4.414 20.562 5.84 1 97.5 98 ARG A C 1
ATOM 759 O O . ARG A 1 98 ? -4.879 19.844 4.953 1 97.5 98 ARG A O 1
ATOM 766 N N . TRP A 1 99 ? -4.5 21.906 5.809 1 97.19 99 TRP A N 1
ATOM 767 C CA . TRP A 1 99 ? -5.156 22.594 4.703 1 97.19 99 TRP A CA 1
ATOM 768 C C . TRP A 1 99 ? -4.43 22.328 3.389 1 97.19 99 TRP A C 1
ATOM 770 O O . TRP A 1 99 ? -5.066 22.031 2.373 1 97.19 99 TRP A O 1
ATOM 780 N N . ARG A 1 100 ? -3.115 22.422 3.4 1 97.94 100 ARG A N 1
ATOM 781 C CA . ARG A 1 100 ? -2.332 22.25 2.18 1 97.94 100 ARG A CA 1
ATOM 782 C C . ARG A 1 100 ? -2.48 20.828 1.627 1 97.94 100 ARG A C 1
ATOM 784 O O . ARG A 1 100 ? -2.529 20.641 0.411 1 97.94 100 ARG A O 1
ATOM 791 N N . ILE A 1 101 ? -2.578 19.828 2.494 1 98.19 101 ILE A N 1
ATOM 792 C CA . ILE A 1 101 ? -2.777 18.438 2.078 1 98.19 101 ILE A CA 1
ATOM 793 C C . ILE A 1 101 ? -4.148 18.281 1.425 1 98.19 101 ILE A C 1
ATOM 795 O O . ILE A 1 101 ? -4.258 17.781 0.305 1 98.19 101 ILE A O 1
ATOM 799 N N . ILE A 1 102 ? -5.191 18.766 2.092 1 97.38 102 ILE A N 1
ATOM 800 C CA . ILE A 1 102 ? -6.551 18.656 1.571 1 97.38 102 ILE A CA 1
ATOM 801 C C . ILE A 1 102 ? -6.637 19.344 0.213 1 97.38 102 ILE A C 1
ATOM 803 O O . ILE A 1 102 ? -7.18 18.797 -0.742 1 97.38 102 ILE A O 1
ATOM 807 N N . ARG A 1 103 ? -6.066 20.562 0.127 1 97.19 103 ARG A N 1
ATOM 808 C CA . ARG A 1 103 ? -6.145 21.359 -1.092 1 97.19 103 ARG A CA 1
ATOM 809 C C . ARG A 1 103 ? -5.512 20.625 -2.27 1 97.19 103 ARG A C 1
ATOM 811 O O . ARG A 1 103 ? -5.973 20.75 -3.404 1 97.19 103 ARG A O 1
ATOM 818 N N . ARG A 1 104 ? -4.504 19.891 -2.021 1 96.5 104 ARG A N 1
ATOM 819 C CA . ARG A 1 104 ? -3.775 19.156 -3.055 1 96.5 104 ARG A CA 1
ATOM 820 C C . ARG A 1 104 ? -4.68 18.156 -3.75 1 96.5 104 ARG A C 1
ATOM 822 O O . ARG A 1 104 ? -4.496 17.859 -4.93 1 96.5 104 ARG A O 1
ATOM 829 N N . TYR A 1 105 ? -5.684 17.641 -3.121 1 96.31 105 TYR A N 1
ATOM 830 C CA . TYR A 1 105 ? -6.461 16.516 -3.646 1 96.31 105 TYR A CA 1
ATOM 831 C C . TYR A 1 105 ? -7.793 17 -4.207 1 96.31 105 TYR A C 1
ATOM 833 O O . TYR A 1 105 ? -8.578 16.203 -4.727 1 96.31 105 TYR A O 1
ATOM 841 N N . TYR A 1 106 ? -8.008 18.281 -4.098 1 95.31 106 TYR A N 1
ATOM 842 C CA . TYR A 1 106 ? -9.227 18.859 -4.668 1 95.31 106 TYR A CA 1
ATOM 843 C C . TYR A 1 106 ? -8.891 19.781 -5.836 1 95.31 106 TYR A C 1
ATOM 845 O O . TYR A 1 106 ? -7.941 20.562 -5.77 1 95.31 106 TYR A O 1
ATOM 853 N N . GLU A 1 107 ? -9.625 19.688 -6.848 1 91.69 107 GLU A N 1
ATOM 854 C CA . GLU A 1 107 ? -9.461 20.578 -7.988 1 91.69 107 GLU A CA 1
ATOM 855 C C . GLU A 1 107 ? -9.984 21.969 -7.68 1 91.69 107 GLU A C 1
ATOM 857 O O . GLU A 1 107 ? -9.383 22.969 -8.078 1 91.69 107 GLU A O 1
ATOM 862 N N . ASP A 1 108 ? -11.086 22.047 -7.004 1 95.75 108 ASP A N 1
ATOM 863 C CA . ASP A 1 108 ? -11.75 23.312 -6.699 1 95.75 108 ASP A CA 1
ATOM 864 C C . ASP A 1 108 ? -11.57 23.688 -5.23 1 95.75 108 ASP A C 1
ATOM 866 O O . ASP A 1 108 ? -11.812 22.859 -4.34 1 95.75 108 ASP A O 1
ATOM 870 N N . GLU A 1 109 ? -11.25 24.875 -4.969 1 96.75 109 GLU A N 1
ATOM 871 C CA . GLU A 1 109 ? -10.93 25.359 -3.623 1 96.75 109 GLU A CA 1
ATOM 872 C C . GLU A 1 109 ? -12.164 25.312 -2.721 1 96.75 109 GLU A C 1
ATOM 874 O O . GLU A 1 109 ? -12.055 25.047 -1.525 1 96.75 109 GLU A O 1
ATOM 879 N N . GLU A 1 110 ? -13.297 25.656 -3.301 1 97.56 110 GLU A N 1
ATOM 880 C CA . GLU A 1 110 ? -14.508 25.688 -2.488 1 97.56 110 GLU A CA 1
ATOM 881 C C . GLU A 1 110 ? -14.836 24.297 -1.938 1 97.56 110 GLU A C 1
ATOM 883 O O . GLU A 1 110 ? -15.148 24.156 -0.755 1 97.56 110 GLU A O 1
ATOM 888 N N . SER A 1 111 ? -14.75 23.312 -2.771 1 96.62 111 SER A N 1
ATOM 889 C CA . SER A 1 111 ? -14.984 21.938 -2.32 1 96.62 111 SER A CA 1
ATOM 890 C C . SER A 1 111 ? -13.969 21.531 -1.262 1 96.62 111 SER A C 1
ATOM 892 O O . SER A 1 111 ? -14.312 20.844 -0.298 1 96.62 111 SER A O 1
ATOM 894 N N . ALA A 1 112 ? -12.734 21.938 -1.435 1 97.19 112 ALA A N 1
ATOM 895 C CA . ALA A 1 112 ? -11.688 21.656 -0.457 1 97.19 112 ALA A CA 1
ATOM 896 C C . ALA A 1 112 ? -12.008 22.297 0.893 1 97.19 112 ALA A C 1
ATOM 898 O O . ALA A 1 112 ? -11.836 21.656 1.939 1 97.19 112 ALA A O 1
ATOM 899 N N . ARG A 1 113 ? -12.445 23.484 0.881 1 97.06 113 ARG A N 1
ATOM 900 C CA . ARG A 1 113 ? -12.789 24.203 2.104 1 97.06 113 ARG A CA 1
ATOM 901 C C . ARG A 1 113 ? -13.93 23.531 2.846 1 97.06 113 ARG A C 1
ATOM 903 O O . ARG A 1 113 ? -13.898 23.406 4.07 1 97.06 113 ARG A O 1
ATOM 910 N N . VAL A 1 114 ? -14.961 23.172 2.086 1 96.38 114 VAL A N 1
ATOM 911 C CA . VAL A 1 114 ? -16.109 22.484 2.68 1 96.38 114 VAL A CA 1
ATOM 912 C C . VAL A 1 114 ? -15.641 21.219 3.387 1 96.38 114 VAL A C 1
ATOM 914 O O . VAL A 1 114 ? -16.016 20.969 4.535 1 96.38 114 VAL A O 1
ATOM 917 N N . TYR A 1 115 ? -14.812 20.453 2.74 1 94.94 115 TYR A N 1
ATOM 918 C CA . TYR A 1 115 ? -14.297 19.219 3.33 1 94.94 115 TYR A CA 1
ATOM 919 C C . TYR A 1 115 ? -13.438 19.531 4.555 1 94.94 115 TYR A C 1
ATOM 921 O O . TYR A 1 115 ? -13.555 18.859 5.582 1 94.94 115 TYR A O 1
ATOM 929 N N . HIS A 1 116 ? -12.539 20.469 4.414 1 95.94 116 HIS A N 1
ATOM 930 C CA . HIS A 1 116 ? -11.664 20.891 5.504 1 95.94 116 HIS A CA 1
ATOM 931 C C . HIS A 1 116 ? -12.461 21.219 6.758 1 95.94 116 HIS A C 1
ATOM 933 O O . HIS A 1 116 ? -12.148 20.734 7.848 1 95.94 116 HIS A O 1
ATOM 939 N N . GLU A 1 117 ? -13.5 21.922 6.629 1 94.88 117 GLU A N 1
ATOM 940 C CA . GLU A 1 117 ? -14.328 22.359 7.75 1 94.88 117 GLU A CA 1
ATOM 941 C C . GLU A 1 117 ? -15.156 21.203 8.305 1 94.88 117 GLU A C 1
ATOM 943 O O . GLU A 1 117 ? -15.266 21.031 9.523 1 94.88 117 GLU A O 1
ATOM 948 N N . ALA A 1 118 ? -15.648 20.375 7.434 1 93 118 ALA A N 1
ATOM 949 C CA . ALA A 1 118 ? -16.516 19.266 7.828 1 93 118 ALA A CA 1
ATOM 950 C C . ALA A 1 118 ? -15.75 18.203 8.602 1 93 118 ALA A C 1
ATOM 952 O O . ALA A 1 118 ? -16.328 17.453 9.383 1 93 118 ALA A O 1
ATOM 953 N N . THR A 1 119 ? -14.461 18.141 8.383 1 91.44 119 THR A N 1
ATOM 954 C CA . THR A 1 119 ? -13.688 17.062 8.961 1 91.44 119 THR A CA 1
ATOM 955 C C . THR A 1 119 ? -12.797 17.578 10.094 1 91.44 119 THR A C 1
ATOM 957 O O . THR A 1 119 ? -11.953 16.844 10.609 1 91.44 119 THR A O 1
ATOM 960 N N . ARG A 1 120 ? -12.969 18.781 10.367 1 89.06 120 ARG A N 1
ATOM 961 C CA . ARG A 1 120 ? -12.211 19.328 11.484 1 89.06 120 ARG A CA 1
ATOM 962 C C . ARG A 1 120 ? -12.562 18.609 12.789 1 89.06 120 ARG A C 1
ATOM 964 O O . ARG A 1 120 ? -13.742 18.422 13.102 1 89.06 120 ARG A O 1
ATOM 971 N N . ASP A 1 121 ? -11.539 18.141 13.383 1 87.44 121 ASP A N 1
ATOM 972 C CA . ASP A 1 121 ? -11.711 17.328 14.586 1 87.44 121 ASP A CA 1
ATOM 973 C C . ASP A 1 121 ? -10.609 17.609 15.602 1 87.44 121 ASP A C 1
ATOM 975 O O . ASP A 1 121 ? -9.453 17.828 15.227 1 87.44 121 ASP A O 1
ATOM 979 N N . ALA A 1 122 ? -11.016 17.562 16.906 1 89.81 122 ALA A N 1
ATOM 980 C CA . ALA A 1 122 ? -10.078 17.859 18 1 89.81 122 ALA A CA 1
ATOM 981 C C . ALA A 1 122 ? -9 16.781 18.078 1 89.81 122 ALA A C 1
ATOM 983 O O . ALA A 1 122 ? -7.984 16.953 18.766 1 89.81 122 ALA A O 1
ATOM 984 N N . SER A 1 123 ? -9.141 15.758 17.375 1 95.31 123 SER A N 1
ATOM 985 C CA . SER A 1 123 ? -8.203 14.648 17.469 1 95.31 123 SER A CA 1
ATOM 986 C C . SER A 1 123 ? -7.195 14.68 16.328 1 95.31 123 SER A C 1
ATOM 988 O O . SER A 1 123 ? -6.316 13.82 16.234 1 95.31 123 SER A O 1
ATOM 990 N N . GLN A 1 124 ? -7.27 15.711 15.523 1 96.5 124 GLN A N 1
ATOM 991 C CA . GLN A 1 124 ? -6.387 15.742 14.359 1 96.5 124 GLN A CA 1
ATOM 992 C C . GLN A 1 124 ? -4.926 15.867 14.781 1 96.5 124 GLN A C 1
ATOM 994 O O . GLN A 1 124 ? -4.605 16.609 15.711 1 96.5 124 GLN A O 1
ATOM 999 N N . VAL A 1 125 ? -4.07 15.062 14.172 1 98.38 125 VAL A N 1
ATOM 1000 C CA . VAL A 1 125 ? -2.627 15.188 14.336 1 98.38 125 VAL A CA 1
ATOM 1001 C C . VAL A 1 125 ? -1.949 15.211 12.961 1 98.38 125 VAL A C 1
ATOM 1003 O O . VAL A 1 125 ? -2.568 14.867 11.953 1 98.38 125 VAL A O 1
ATOM 1006 N N . LEU A 1 126 ? -0.729 15.719 12.961 1 98.81 126 LEU A N 1
ATOM 1007 C CA . LEU A 1 126 ? 0.115 15.703 11.773 1 98.81 126 LEU A CA 1
ATOM 1008 C C . LEU A 1 126 ? 1.272 14.719 11.945 1 98.81 126 LEU A C 1
ATOM 1010 O O . LEU A 1 126 ? 2.01 14.789 12.93 1 98.81 126 LEU A O 1
ATOM 1014 N N . LEU A 1 127 ? 1.343 13.781 11.078 1 98.94 127 LEU A N 1
ATOM 1015 C CA . LEU A 1 127 ? 2.52 12.922 11 1 98.94 127 LEU A CA 1
ATOM 1016 C C . LEU A 1 127 ? 3.578 13.539 10.086 1 98.94 127 LEU A C 1
ATOM 1018 O O . LEU A 1 127 ? 3.297 13.859 8.93 1 98.94 127 LEU A O 1
ATOM 1022 N N . VAL A 1 128 ? 4.73 13.758 10.633 1 98.94 128 VAL A N 1
ATOM 1023 C CA . VAL A 1 128 ? 5.883 14.211 9.859 1 98.94 128 VAL A CA 1
ATOM 1024 C C . VAL A 1 128 ? 6.852 13.055 9.648 1 98.94 128 VAL A C 1
ATOM 1026 O O . VAL A 1 128 ? 7.516 12.609 10.586 1 98.94 128 VAL A O 1
ATOM 1029 N N . VAL A 1 129 ? 6.953 12.609 8.43 1 98.88 129 VAL A N 1
ATOM 1030 C CA . VAL A 1 129 ? 7.816 11.484 8.102 1 98.88 129 VAL A CA 1
ATOM 1031 C C . VAL A 1 129 ? 9.188 11.992 7.668 1 98.88 129 VAL A C 1
ATOM 1033 O O . VAL A 1 129 ? 9.305 12.727 6.688 1 98.88 129 VAL A O 1
ATOM 1036 N N . GLU A 1 130 ? 10.133 11.609 8.383 1 98.75 130 GLU A N 1
ATOM 1037 C CA . GLU A 1 130 ? 11.523 11.844 8 1 98.75 130 GLU A CA 1
ATOM 1038 C C . GLU A 1 130 ? 12.117 10.625 7.297 1 98.75 130 GLU A C 1
ATOM 1040 O O . GLU A 1 130 ? 12.398 9.609 7.938 1 98.75 130 GLU A O 1
ATOM 1045 N N . PRO A 1 131 ? 12.383 10.758 5.953 1 98.56 131 PRO A N 1
ATOM 1046 C CA . PRO A 1 131 ? 12.898 9.602 5.23 1 98.56 131 PRO A CA 1
ATOM 1047 C C . PRO A 1 131 ? 14.328 9.25 5.629 1 98.56 131 PRO A C 1
ATOM 1049 O O . PRO A 1 131 ? 15.164 10.141 5.809 1 98.56 131 PRO A O 1
ATOM 1052 N N . GLU A 1 132 ? 14.594 8.039 5.852 1 98.06 132 GLU A N 1
ATOM 1053 C CA . GLU A 1 132 ? 15.938 7.496 6.016 1 98.06 132 GLU A CA 1
ATOM 1054 C C . GLU A 1 132 ? 16.438 6.844 4.73 1 98.06 132 GLU A C 1
ATOM 1056 O O . GLU A 1 132 ? 17.641 6.805 4.469 1 98.06 132 GLU A O 1
ATOM 1061 N N . ARG A 1 133 ? 15.562 6.312 3.959 1 97.5 133 ARG A N 1
ATOM 1062 C CA . ARG A 1 133 ? 15.828 5.715 2.654 1 97.5 133 ARG A CA 1
ATOM 1063 C C . ARG A 1 133 ? 14.664 5.945 1.697 1 97.5 133 ARG A C 1
ATOM 1065 O O . ARG A 1 133 ? 13.5 5.789 2.076 1 97.5 133 ARG A O 1
ATOM 1072 N N . ILE A 1 134 ? 14.969 6.387 0.489 1 98.25 134 ILE A N 1
ATOM 1073 C CA . ILE A 1 134 ? 13.984 6.539 -0.574 1 98.25 134 ILE A CA 1
ATOM 1074 C C . ILE A 1 134 ? 14.461 5.809 -1.829 1 98.25 134 ILE A C 1
ATOM 1076 O O . ILE A 1 134 ? 15.586 6.02 -2.287 1 98.25 134 ILE A O 1
ATOM 1080 N N . ILE A 1 135 ? 13.648 4.934 -2.307 1 97.62 135 ILE A N 1
ATOM 1081 C CA . ILE A 1 135 ? 13.961 4.281 -3.576 1 97.62 135 ILE A CA 1
ATOM 1082 C C . ILE A 1 135 ? 12.797 4.469 -4.547 1 97.62 135 ILE A C 1
ATOM 1084 O O . ILE A 1 135 ? 11.633 4.438 -4.145 1 97.62 135 ILE A O 1
ATOM 1088 N N . GLY A 1 136 ? 13.07 4.785 -5.73 1 98.5 136 GLY A N 1
ATOM 1089 C CA . GLY A 1 136 ? 12.109 4.902 -6.812 1 98.5 136 GLY A CA 1
ATOM 1090 C C . GLY A 1 136 ? 12.414 3.986 -7.984 1 98.5 136 GLY A C 1
ATOM 1091 O O . GLY A 1 136 ? 13.555 3.912 -8.438 1 98.5 136 GLY A O 1
ATOM 1092 N N . GLU A 1 137 ? 11.477 3.207 -8.367 1 98.06 137 GLU A N 1
ATOM 1093 C CA . GLU A 1 137 ? 11.633 2.279 -9.484 1 98.06 137 GLU A CA 1
ATOM 1094 C C . GLU A 1 137 ? 10.633 2.572 -10.594 1 98.06 137 GLU A C 1
ATOM 1096 O O . GLU A 1 137 ? 9.508 2.99 -10.328 1 98.06 137 GLU A O 1
ATOM 1101 N N . ASP A 1 138 ? 11.078 2.432 -11.797 1 96.75 138 ASP A N 1
ATOM 1102 C CA . ASP A 1 138 ? 10.281 2.635 -13.008 1 96.75 138 ASP A CA 1
ATOM 1103 C C . ASP A 1 138 ? 10.242 1.367 -13.852 1 96.75 138 ASP A C 1
ATOM 1105 O O . ASP A 1 138 ? 11.227 1.016 -14.5 1 96.75 138 ASP A O 1
ATOM 1109 N N . PHE A 1 139 ? 9.039 0.668 -13.891 1 91.44 139 PHE A N 1
ATOM 1110 C CA . PHE A 1 139 ? 8.906 -0.588 -14.617 1 91.44 139 PHE A CA 1
ATOM 1111 C C . PHE A 1 139 ? 8.172 -0.375 -15.938 1 91.44 139 PHE A C 1
ATOM 1113 O O . PHE A 1 139 ? 7.641 -1.324 -16.516 1 91.44 139 PHE A O 1
ATOM 1120 N N . ASN A 1 140 ? 8.039 0.867 -16.328 1 89.06 140 ASN A N 1
ATOM 1121 C CA . ASN A 1 140 ? 7.383 1.14 -17.594 1 89.06 140 ASN A CA 1
ATOM 1122 C C . ASN A 1 140 ? 8.297 0.825 -18.781 1 89.06 140 ASN A C 1
ATOM 1124 O O . ASN A 1 140 ? 9.523 0.882 -18.656 1 89.06 140 ASN A O 1
ATOM 1128 N N . MET B 1 1 ? -18.438 7.98 4.082 1 76.44 1 MET B N 1
ATOM 1129 C CA . MET B 1 1 ? -17.719 6.711 4.043 1 76.44 1 MET B CA 1
ATOM 1130 C C . MET B 1 1 ? -18.672 5.539 4.188 1 76.44 1 MET B C 1
ATOM 1132 O O . MET B 1 1 ? -19.531 5.531 5.078 1 76.44 1 MET B O 1
ATOM 1136 N N . ALA B 1 2 ? -18.75 4.68 3.08 1 90.62 2 ALA B N 1
ATOM 1137 C CA . ALA B 1 2 ? -19.594 3.5 3.148 1 90.62 2 ALA B CA 1
ATOM 1138 C C . ALA B 1 2 ? -18.781 2.219 3.055 1 90.62 2 ALA B C 1
ATOM 1140 O O . ALA B 1 2 ? -17.812 2.148 2.289 1 90.62 2 ALA B O 1
ATOM 1141 N N . SER B 1 3 ? -19.172 1.265 3.938 1 96.44 3 SER B N 1
ATOM 1142 C CA . SER B 1 3 ? -18.562 -0.06 3.834 1 96.44 3 SER B CA 1
ATOM 1143 C C . SER B 1 3 ? -19.031 -0.789 2.582 1 96.44 3 SER B C 1
ATOM 1145 O O . SER B 1 3 ? -20.234 -0.816 2.289 1 96.44 3 SER B O 1
ATOM 1147 N N . MET B 1 4 ? -18.109 -1.315 1.856 1 98.06 4 MET B N 1
ATOM 1148 C CA . MET B 1 4 ? -18.469 -2.082 0.665 1 98.06 4 MET B CA 1
ATOM 1149 C C . MET B 1 4 ? -19.016 -3.451 1.043 1 98.06 4 MET B C 1
ATOM 1151 O O . MET B 1 4 ? -18.547 -4.07 1.999 1 98.06 4 MET B O 1
ATOM 1155 N N . THR B 1 5 ? -19.953 -3.904 0.25 1 97.19 5 THR B N 1
ATOM 1156 C CA . THR B 1 5 ? -20.453 -5.262 0.398 1 97.19 5 THR B CA 1
ATOM 1157 C C . THR B 1 5 ? -19.453 -6.277 -0.125 1 97.19 5 THR B C 1
ATOM 1159 O O . THR B 1 5 ? -18.484 -5.91 -0.798 1 97.19 5 THR B O 1
ATOM 1162 N N . GLN B 1 6 ? -19.75 -7.508 0.215 1 96 6 GLN B N 1
ATOM 1163 C CA . GLN B 1 6 ? -18.875 -8.57 -0.278 1 96 6 GLN B CA 1
ATOM 1164 C C . GLN B 1 6 ? -18.828 -8.586 -1.804 1 96 6 GLN B C 1
ATOM 1166 O O . GLN B 1 6 ? -17.766 -8.773 -2.402 1 96 6 GLN B O 1
ATOM 1171 N N . THR B 1 7 ? -20 -8.398 -2.391 1 97.12 7 THR B N 1
ATOM 1172 C CA . THR B 1 7 ? -20.094 -8.375 -3.848 1 97.12 7 THR B CA 1
ATOM 1173 C C . THR B 1 7 ? -19.297 -7.215 -4.426 1 97.12 7 THR B C 1
ATOM 1175 O O . THR B 1 7 ? -18.594 -7.379 -5.422 1 97.12 7 THR B O 1
ATOM 1178 N N . GLN B 1 8 ? -19.328 -6.066 -3.826 1 97.25 8 GLN B N 1
ATOM 1179 C CA . GLN B 1 8 ? -18.594 -4.895 -4.266 1 97.25 8 GLN B CA 1
ATOM 1180 C C . GLN B 1 8 ? -17.078 -5.105 -4.109 1 97.25 8 GLN B C 1
ATOM 1182 O O . GLN B 1 8 ? -16.297 -4.727 -4.984 1 97.25 8 GLN B O 1
ATOM 1187 N N . ILE B 1 9 ? -16.688 -5.73 -2.982 1 98.12 9 ILE B N 1
ATOM 1188 C CA . ILE B 1 9 ? -15.281 -6.031 -2.725 1 98.12 9 ILE B CA 1
ATOM 1189 C C . ILE B 1 9 ? -14.75 -6.973 -3.801 1 98.12 9 ILE B C 1
ATOM 1191 O O . ILE B 1 9 ? -13.68 -6.738 -4.367 1 98.12 9 ILE B O 1
ATOM 1195 N N . GLU B 1 10 ? -15.484 -7.977 -4.102 1 97.12 10 GLU B N 1
ATOM 1196 C CA . GLU B 1 10 ? -15.07 -8.945 -5.109 1 97.12 10 GLU B CA 1
ATOM 1197 C C . GLU B 1 10 ? -14.922 -8.289 -6.48 1 97.12 10 GLU B C 1
ATOM 1199 O O . GLU B 1 10 ? -13.938 -8.523 -7.188 1 97.12 10 GLU B O 1
ATOM 1204 N N . ALA B 1 11 ? -15.891 -7.488 -6.844 1 97.19 11 ALA B N 1
ATOM 1205 C CA . ALA B 1 11 ? -15.828 -6.781 -8.125 1 97.19 11 ALA B CA 1
ATOM 1206 C C . ALA B 1 11 ? -14.625 -5.844 -8.172 1 97.19 11 ALA B C 1
ATOM 1208 O O . ALA B 1 11 ? -13.953 -5.746 -9.203 1 97.19 11 ALA B O 1
ATOM 1209 N N . PHE B 1 12 ? -14.391 -5.164 -7.07 1 98.06 12 PHE B N 1
ATOM 1210 C CA . PHE B 1 12 ? -13.273 -4.23 -6.969 1 98.06 12 PHE B CA 1
ATOM 1211 C C . PHE B 1 12 ? -11.945 -4.949 -7.176 1 98.06 12 PHE B C 1
ATOM 1213 O O . PHE B 1 12 ? -11.062 -4.438 -7.863 1 98.06 12 PHE B O 1
ATOM 1220 N N . LEU B 1 13 ? -11.82 -6.156 -6.652 1 98.19 13 LEU B N 1
ATOM 1221 C CA . LEU B 1 13 ? -10.578 -6.914 -6.684 1 98.19 13 LEU B CA 1
ATOM 1222 C C . LEU B 1 13 ? -10.375 -7.578 -8.047 1 98.19 13 LEU B C 1
ATOM 1224 O O . LEU B 1 13 ? -9.281 -8.047 -8.352 1 98.19 13 LEU B O 1
ATOM 1228 N N . GLN B 1 14 ? -11.383 -7.52 -8.875 1 96.12 14 GLN B N 1
ATOM 1229 C CA . GLN B 1 14 ? -11.289 -8.164 -10.18 1 96.12 14 GLN B CA 1
ATOM 1230 C C . GLN B 1 14 ? -10.57 -7.273 -11.188 1 96.12 14 GLN B C 1
ATOM 1232 O O . GLN B 1 14 ? -10.117 -7.75 -12.227 1 96.12 14 GLN B O 1
ATOM 1237 N N . ALA B 1 15 ? -10.5 -5.992 -10.953 1 93 15 ALA B N 1
ATOM 1238 C CA . ALA B 1 15 ? -9.766 -5.082 -11.828 1 93 15 ALA B CA 1
ATOM 1239 C C . ALA B 1 15 ? -8.258 -5.211 -11.602 1 93 15 ALA B C 1
ATOM 1241 O O . ALA B 1 15 ? -7.805 -5.402 -10.477 1 93 15 ALA B O 1
ATOM 1242 N N . PRO B 1 16 ? -7.527 -5.078 -12.719 1 94.25 16 PRO B N 1
ATOM 1243 C CA . PRO B 1 16 ? -6.074 -5.199 -12.578 1 94.25 16 PRO B CA 1
ATOM 1244 C C . PRO B 1 16 ? -5.449 -4 -11.867 1 94.25 16 PRO B C 1
ATOM 1246 O O . PRO B 1 16 ? -5.031 -3.041 -12.516 1 94.25 16 PRO B O 1
ATOM 1249 N N . ARG B 1 17 ? -5.375 -4.059 -10.586 1 96.69 17 ARG B N 1
ATOM 1250 C CA . ARG B 1 17 ? -4.738 -3.08 -9.711 1 96.69 17 ARG B CA 1
ATOM 1251 C C . ARG B 1 17 ? -3.51 -3.674 -9.031 1 96.69 17 ARG B C 1
ATOM 1253 O O . ARG B 1 17 ? -3.361 -4.895 -8.961 1 96.69 17 ARG B O 1
ATOM 1260 N N . ASN B 1 18 ? -2.66 -2.775 -8.648 1 97.81 18 ASN B N 1
ATOM 1261 C CA . ASN B 1 18 ? -1.599 -3.273 -7.777 1 97.81 18 ASN B CA 1
ATOM 1262 C C . ASN B 1 18 ? -2.121 -3.59 -6.379 1 97.81 18 ASN B C 1
ATOM 1264 O O . ASN B 1 18 ? -3.049 -2.938 -5.895 1 97.81 18 ASN B O 1
ATOM 1268 N N . ALA B 1 19 ? -1.571 -4.594 -5.816 1 98.69 19 ALA B N 1
ATOM 1269 C CA . ALA B 1 19 ? -1.679 -4.805 -4.375 1 98.69 19 ALA B CA 1
ATOM 1270 C C . ALA B 1 19 ? -0.417 -4.336 -3.656 1 98.69 19 ALA B C 1
ATOM 1272 O O . ALA B 1 19 ? 0.699 -4.613 -4.102 1 98.69 19 ALA B O 1
ATOM 1273 N N . ILE B 1 20 ? -0.54 -3.592 -2.605 1 98.88 20 ILE B N 1
ATOM 1274 C CA . ILE B 1 20 ? 0.584 -3.229 -1.749 1 98.88 20 ILE B CA 1
ATOM 1275 C C . ILE B 1 20 ? 0.652 -4.176 -0.554 1 98.88 20 ILE B C 1
ATOM 1277 O O . ILE B 1 20 ? -0.225 -4.156 0.312 1 98.88 20 ILE B O 1
ATOM 1281 N N . VAL B 1 21 ? 1.666 -5.016 -0.514 1 98.94 21 VAL B N 1
ATOM 1282 C CA . VAL B 1 21 ? 1.821 -6.078 0.471 1 98.94 21 VAL B CA 1
ATOM 1283 C C . VAL B 1 21 ? 2.766 -5.625 1.581 1 98.94 21 VAL B C 1
ATOM 1285 O O . VAL B 1 21 ? 3.875 -5.16 1.31 1 98.94 21 VAL B O 1
ATOM 1288 N N . ALA B 1 22 ? 2.336 -5.766 2.781 1 98.94 22 ALA B N 1
ATOM 1289 C CA . ALA B 1 22 ? 3.17 -5.469 3.943 1 98.94 22 ALA B CA 1
ATOM 1290 C C . ALA B 1 22 ? 3.428 -6.727 4.77 1 98.94 22 ALA B C 1
ATOM 1292 O O . ALA B 1 22 ? 2.49 -7.445 5.125 1 98.94 22 ALA B O 1
ATOM 1293 N N . THR B 1 23 ? 4.645 -6.973 5.078 1 98.75 23 THR B N 1
ATOM 1294 C CA . THR B 1 23 ? 5.062 -8.109 5.887 1 98.75 23 THR B CA 1
ATOM 1295 C C . THR B 1 23 ? 5.895 -7.652 7.082 1 98.75 23 THR B C 1
ATOM 1297 O O . THR B 1 23 ? 6.461 -6.559 7.066 1 98.75 23 THR B O 1
ATOM 1300 N N . ASN B 1 24 ? 5.824 -8.453 8.148 1 97.75 24 ASN B N 1
ATOM 1301 C CA . ASN B 1 24 ? 6.684 -8.18 9.297 1 97.75 24 ASN B CA 1
ATOM 1302 C C . ASN B 1 24 ? 8.156 -8.414 8.969 1 97.75 24 ASN B C 1
ATOM 1304 O O . ASN B 1 24 ? 8.555 -9.531 8.641 1 97.75 24 ASN B O 1
ATOM 1308 N N . ALA B 1 25 ? 8.859 -7.312 9.094 1 95.19 25 ALA B N 1
ATOM 1309 C CA . ALA B 1 25 ? 10.305 -7.441 8.93 1 95.19 25 ALA B CA 1
ATOM 1310 C C . ALA B 1 25 ? 10.961 -7.875 10.234 1 95.19 25 ALA B C 1
ATOM 1312 O O . ALA B 1 25 ? 10.414 -7.664 11.32 1 95.19 25 ALA B O 1
ATOM 1313 N N . GLY B 1 26 ? 12.039 -8.68 10.148 1 87.56 26 GLY B N 1
ATOM 1314 C CA . GLY B 1 26 ? 12.734 -9.117 11.352 1 87.56 26 GLY B CA 1
ATOM 1315 C C . GLY B 1 26 ? 13.273 -7.965 12.18 1 87.56 26 GLY B C 1
ATOM 1316 O O . GLY B 1 26 ? 13.258 -8.023 13.414 1 87.56 26 GLY B O 1
ATOM 1317 N N . ASP B 1 27 ? 13.836 -6.977 11.562 1 84.94 27 ASP B N 1
ATOM 1318 C CA . ASP B 1 27 ? 14.375 -5.789 12.227 1 84.94 27 ASP B CA 1
ATOM 1319 C C . ASP B 1 27 ? 14.078 -4.527 11.422 1 84.94 27 ASP B C 1
ATOM 1321 O O . ASP B 1 27 ? 14.156 -4.539 10.188 1 84.94 27 ASP B O 1
ATOM 1325 N N . GLY B 1 28 ? 13.234 -3.688 12.086 1 90.44 28 GLY B N 1
ATOM 1326 C CA . GLY B 1 28 ? 12.961 -2.449 11.375 1 90.44 28 GLY B CA 1
ATOM 1327 C C . GLY B 1 28 ? 11.484 -2.215 11.125 1 90.44 28 GLY B C 1
ATOM 1328 O O . GLY B 1 28 ? 10.633 -2.779 11.82 1 90.44 28 GLY B O 1
ATOM 1329 N N . PRO B 1 29 ? 11.211 -1.261 10.234 1 96.88 29 PRO B N 1
ATOM 1330 C CA . PRO B 1 29 ? 9.82 -1.063 9.82 1 96.88 29 PRO B CA 1
ATOM 1331 C C . PRO B 1 29 ? 9.281 -2.219 8.969 1 96.88 29 PRO B C 1
ATOM 1333 O O . PRO B 1 29 ? 10.062 -3.061 8.508 1 96.88 29 PRO B O 1
ATOM 1336 N N . PRO B 1 30 ? 7.949 -2.314 8.852 1 98.44 30 PRO B N 1
ATOM 1337 C CA . PRO B 1 30 ? 7.402 -3.338 7.953 1 98.44 30 PRO B CA 1
ATOM 1338 C C . PRO B 1 30 ? 8.023 -3.295 6.559 1 98.44 30 PRO B C 1
ATOM 1340 O O . PRO B 1 30 ? 8.445 -2.23 6.098 1 98.44 30 PRO B O 1
ATOM 1343 N N . GLN B 1 31 ? 8.164 -4.418 5.953 1 98.56 31 GLN B N 1
ATOM 1344 C CA . GLN B 1 31 ? 8.57 -4.484 4.555 1 98.56 31 GLN B CA 1
ATOM 1345 C C . GLN B 1 31 ? 7.359 -4.379 3.629 1 98.56 31 GLN B C 1
ATOM 1347 O O . GLN B 1 31 ? 6.352 -5.055 3.838 1 98.56 31 GLN B O 1
ATOM 1352 N N . VAL B 1 32 ? 7.418 -3.502 2.639 1 98.69 32 VAL B N 1
ATOM 1353 C CA . VAL B 1 32 ? 6.277 -3.238 1.767 1 98.69 32 VAL B CA 1
ATOM 1354 C C . VAL B 1 32 ? 6.695 -3.402 0.307 1 98.69 32 VAL B C 1
ATOM 1356 O O . VAL B 1 32 ? 7.801 -3.012 -0.077 1 98.69 32 VAL B O 1
ATOM 1359 N N . SER B 1 33 ? 5.805 -3.912 -0.509 1 98.12 33 SER B N 1
ATOM 1360 C CA . SER B 1 33 ? 6.078 -4.082 -1.933 1 98.12 33 SER B CA 1
ATOM 1361 C C . SER B 1 33 ? 4.793 -4.012 -2.752 1 98.12 33 SER B C 1
ATOM 1363 O O . SER B 1 33 ? 3.793 -4.645 -2.406 1 98.12 33 SER B O 1
ATOM 1365 N N . PRO B 1 34 ? 4.789 -3.229 -3.799 1 98.38 34 PRO B N 1
ATOM 1366 C CA . PRO B 1 34 ? 3.697 -3.363 -4.77 1 98.38 34 PRO B CA 1
ATOM 1367 C C 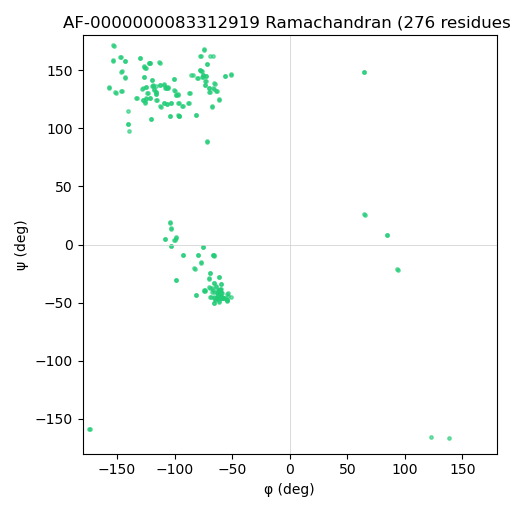. PRO B 1 34 ? 3.828 -4.617 -5.633 1 98.38 34 PRO B C 1
ATOM 1369 O O . PRO B 1 34 ? 4.93 -4.953 -6.074 1 98.38 34 PRO B O 1
ATOM 1372 N N . VAL B 1 35 ? 2.701 -5.316 -5.848 1 98.31 35 VAL B N 1
ATOM 1373 C CA . VAL B 1 35 ? 2.758 -6.57 -6.598 1 98.31 35 VAL B CA 1
ATOM 1374 C C . VAL B 1 35 ? 1.51 -6.707 -7.465 1 98.31 35 VAL B C 1
ATOM 1376 O O . VAL B 1 35 ? 0.5 -6.043 -7.223 1 98.31 35 VAL B O 1
ATOM 1379 N N . TRP B 1 36 ? 1.664 -7.555 -8.516 1 98.31 36 TRP B N 1
ATOM 1380 C CA . TRP B 1 36 ? 0.499 -8.062 -9.227 1 98.31 36 TRP B CA 1
ATOM 1381 C C . TRP B 1 36 ? -0.176 -9.18 -8.445 1 98.31 36 TRP B C 1
ATOM 1383 O O . TRP B 1 36 ? 0.473 -9.875 -7.664 1 98.31 36 TRP B O 1
ATOM 1393 N N . TYR B 1 37 ? -1.48 -9.297 -8.617 1 98.69 37 TYR B N 1
ATOM 1394 C CA . TYR B 1 37 ? -2.217 -10.344 -7.922 1 98.69 37 TYR B CA 1
ATOM 1395 C C . TYR B 1 37 ? -3.383 -10.844 -8.766 1 98.69 37 TYR B C 1
ATOM 1397 O O . TYR B 1 37 ? -3.762 -10.211 -9.75 1 98.69 37 TYR B O 1
ATOM 1405 N N . LEU B 1 38 ? -3.861 -11.984 -8.422 1 98.62 38 LEU B N 1
ATOM 1406 C CA . LEU B 1 38 ? -5.137 -12.539 -8.852 1 98.62 38 LEU B CA 1
ATOM 1407 C C . LEU B 1 38 ? -6 -12.922 -7.652 1 98.62 38 LEU B C 1
ATOM 1409 O O . LEU B 1 38 ? -5.516 -13.547 -6.711 1 98.62 38 LEU B O 1
ATOM 1413 N N . TYR B 1 39 ? -7.199 -12.406 -7.621 1 98.44 39 TYR B N 1
ATOM 1414 C CA . TYR B 1 39 ? -8.156 -12.781 -6.59 1 98.44 39 TYR B CA 1
ATOM 1415 C C . TYR B 1 39 ? -9.195 -13.758 -7.133 1 98.44 39 TYR B C 1
ATOM 1417 O O . TYR B 1 39 ? -9.914 -13.438 -8.078 1 98.44 39 TYR B O 1
ATOM 1425 N N . GLU B 1 40 ? -9.258 -14.852 -6.543 1 97.06 40 GLU B N 1
ATOM 1426 C CA . GLU B 1 40 ? -10.188 -15.891 -6.977 1 97.06 40 GLU B CA 1
ATOM 1427 C C . GLU B 1 40 ? -10.5 -16.859 -5.844 1 97.06 40 GLU B C 1
ATOM 1429 O O . GLU B 1 40 ? -9.602 -17.281 -5.113 1 97.06 40 GLU B O 1
ATOM 1434 N N . GLY B 1 41 ? -11.789 -17.188 -5.688 1 95.19 41 GLY B N 1
ATOM 1435 C CA . GLY B 1 41 ? -12.188 -18.172 -4.699 1 95.19 41 GLY B CA 1
ATOM 1436 C C . GLY B 1 41 ? -11.906 -17.734 -3.273 1 95.19 41 GLY B C 1
ATOM 1437 O O . GLY B 1 41 ? -11.555 -18.562 -2.424 1 95.19 41 GLY B O 1
ATOM 1438 N N . GLY B 1 42 ? -11.867 -16.516 -3.018 1 96.31 42 GLY B N 1
ATOM 1439 C CA . GLY B 1 42 ? -11.672 -15.992 -1.672 1 96.31 42 GLY B CA 1
ATOM 1440 C C . GLY B 1 42 ? -10.211 -15.914 -1.26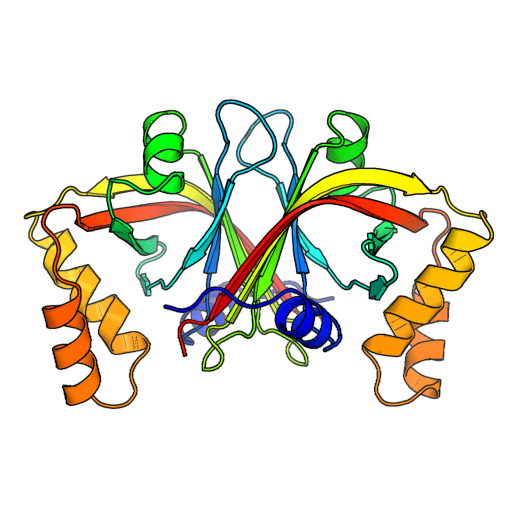8 1 96.31 42 GLY B C 1
ATOM 1441 O O . GLY B 1 42 ? -9.898 -15.664 -0.102 1 96.31 42 GLY B O 1
ATOM 1442 N N . ARG B 1 43 ? -9.344 -16.172 -2.25 1 98.25 43 ARG B N 1
ATOM 1443 C CA . ARG B 1 43 ? -7.902 -16.109 -2.008 1 98.25 43 ARG B CA 1
ATOM 1444 C C . ARG B 1 43 ? -7.23 -15.109 -2.947 1 98.25 43 ARG B C 1
ATOM 1446 O O . ARG B 1 43 ? -7.781 -14.766 -3.996 1 98.25 43 ARG B O 1
ATOM 1453 N N . LEU B 1 44 ? -6.117 -14.641 -2.496 1 98.69 44 LEU B N 1
ATOM 1454 C CA . LEU B 1 44 ? -5.254 -13.852 -3.367 1 98.69 44 LEU B CA 1
ATOM 1455 C C . LEU B 1 44 ? -3.994 -14.633 -3.738 1 98.69 44 LEU B C 1
ATOM 1457 O O . LEU B 1 44 ? -3.381 -15.273 -2.883 1 98.69 44 LEU B O 1
ATOM 1461 N N . TYR B 1 45 ? -3.625 -14.531 -4.988 1 98.88 45 TYR B N 1
ATOM 1462 C CA . TYR B 1 45 ? -2.432 -15.188 -5.508 1 98.88 45 TYR B CA 1
ATOM 1463 C C . TYR B 1 45 ? -1.422 -14.164 -6.016 1 98.88 45 TYR B C 1
ATOM 1465 O O . TYR B 1 45 ? -1.782 -13.234 -6.738 1 98.88 45 TYR B O 1
ATOM 1473 N N . ILE B 1 46 ? -0.195 -14.367 -5.633 1 98.88 46 ILE B N 1
ATOM 1474 C CA . ILE B 1 46 ? 0.907 -13.492 -6.016 1 98.88 46 ILE B CA 1
ATOM 1475 C C . ILE B 1 46 ? 2.096 -14.328 -6.477 1 98.88 46 ILE B C 1
ATOM 1477 O O . ILE B 1 46 ? 2.518 -15.258 -5.785 1 98.88 46 ILE B O 1
ATOM 1481 N N . SER B 1 47 ? 2.598 -14.047 -7.672 1 98.25 47 SER B N 1
ATOM 1482 C CA . SER B 1 47 ? 3.824 -14.68 -8.148 1 98.25 47 SER B CA 1
ATOM 1483 C C . SER B 1 47 ? 5.035 -13.781 -7.914 1 98.25 47 SER B C 1
ATOM 1485 O O . SER B 1 47 ? 4.996 -12.586 -8.227 1 98.25 47 SER B O 1
ATOM 1487 N N . THR B 1 48 ? 6.066 -14.312 -7.312 1 97.75 48 THR B N 1
ATOM 1488 C CA . THR B 1 48 ? 7.254 -13.531 -6.996 1 97.75 48 THR B CA 1
ATOM 1489 C C . THR B 1 48 ? 8.492 -14.43 -6.93 1 97.75 48 THR B C 1
ATOM 1491 O O . THR B 1 48 ? 8.391 -15.641 -7.086 1 97.75 48 THR B O 1
ATOM 1494 N N . SER B 1 49 ? 9.672 -13.805 -6.812 1 97.31 49 SER B N 1
ATOM 1495 C CA . SER B 1 49 ? 10.906 -14.562 -6.625 1 97.31 49 SER B CA 1
ATOM 1496 C C . SER B 1 49 ? 11.086 -14.977 -5.164 1 97.31 49 SER B C 1
ATOM 1498 O O . SER B 1 49 ? 10.805 -14.188 -4.254 1 97.31 49 SER B O 1
ATOM 1500 N N . SER B 1 50 ? 11.617 -16.141 -4.91 1 97.75 50 SER B N 1
ATOM 1501 C CA . SER B 1 50 ? 11.891 -16.641 -3.57 1 97.75 50 SER B CA 1
ATOM 1502 C C . SER B 1 50 ? 12.969 -15.82 -2.883 1 97.75 50 SER B C 1
ATOM 1504 O O . SER B 1 50 ? 13.18 -15.938 -1.673 1 97.75 50 SER B O 1
ATOM 1506 N N . ARG B 1 51 ? 13.602 -14.953 -3.617 1 97.31 51 ARG B N 1
ATOM 1507 C CA . ARG B 1 51 ? 14.75 -14.203 -3.113 1 97.31 51 ARG B CA 1
ATOM 1508 C C . ARG B 1 51 ? 14.312 -12.867 -2.529 1 97.31 51 ARG B C 1
ATOM 1510 O O . ARG B 1 51 ? 15.125 -12.141 -1.952 1 97.31 51 ARG B O 1
ATOM 1517 N N . THR B 1 52 ? 13.117 -12.555 -2.719 1 97.12 52 THR B N 1
ATOM 1518 C CA . THR B 1 52 ? 12.633 -11.258 -2.273 1 97.12 52 THR B CA 1
ATOM 1519 C C . THR B 1 52 ? 12.523 -11.211 -0.751 1 97.12 52 THR B C 1
ATOM 1521 O O . THR B 1 52 ? 12.359 -12.25 -0.104 1 97.12 52 THR B O 1
ATOM 1524 N N . ALA B 1 53 ? 12.594 -10.031 -0.191 1 97.38 53 ALA B N 1
ATOM 1525 C CA . ALA B 1 53 ? 12.469 -9.812 1.249 1 97.38 53 ALA B CA 1
ATOM 1526 C C . ALA B 1 53 ? 11.117 -10.297 1.759 1 97.38 53 ALA B C 1
ATOM 1528 O O . ALA B 1 53 ? 11.016 -10.828 2.867 1 97.38 53 ALA B O 1
ATOM 1529 N N . LYS B 1 54 ? 10.055 -10.062 0.93 1 98.38 54 LYS B N 1
ATOM 1530 C CA . LYS B 1 54 ? 8.734 -10.461 1.391 1 98.38 54 LYS B CA 1
ATOM 1531 C C . LYS B 1 54 ? 8.656 -11.969 1.617 1 98.38 54 LYS B C 1
ATOM 1533 O O . LYS B 1 54 ? 8.047 -12.43 2.584 1 98.38 54 LYS B O 1
ATOM 1538 N N . VAL B 1 55 ? 9.273 -12.727 0.756 1 98.5 55 VAL B N 1
ATOM 1539 C CA . VAL B 1 55 ? 9.242 -14.18 0.92 1 98.5 55 VAL B CA 1
ATOM 1540 C C . VAL B 1 55 ? 10.055 -14.578 2.15 1 98.5 55 VAL B C 1
ATOM 1542 O O . VAL B 1 55 ? 9.617 -15.414 2.941 1 98.5 55 VAL B O 1
ATOM 1545 N N . ARG B 1 56 ? 11.258 -14 2.318 1 98 56 ARG B N 1
ATOM 1546 C CA . ARG B 1 56 ? 12.047 -14.25 3.521 1 98 56 ARG B CA 1
ATOM 1547 C C . ARG B 1 56 ? 11.234 -13.945 4.777 1 98 56 ARG B C 1
ATOM 1549 O O . ARG B 1 56 ? 11.219 -14.742 5.723 1 98 56 ARG B O 1
ATOM 1556 N N . ASN B 1 57 ? 10.609 -12.836 4.809 1 98.38 57 ASN B N 1
ATOM 1557 C CA . ASN B 1 57 ? 9.773 -12.445 5.941 1 98.38 57 ASN B CA 1
ATOM 1558 C C . ASN B 1 57 ? 8.648 -13.445 6.18 1 98.38 57 ASN B C 1
ATOM 1560 O O . ASN B 1 57 ? 8.383 -13.828 7.32 1 98.38 57 ASN B O 1
ATOM 1564 N N . LEU B 1 58 ? 8 -13.836 5.102 1 98.5 58 LEU B N 1
ATOM 1565 C CA . LEU B 1 58 ? 6.809 -14.672 5.199 1 98.5 58 LEU B CA 1
ATOM 1566 C C . LEU B 1 58 ? 7.164 -16.078 5.648 1 98.5 58 LEU B C 1
ATOM 1568 O O . LEU B 1 58 ? 6.359 -16.75 6.285 1 98.5 58 LEU B O 1
ATOM 1572 N N . ARG B 1 59 ? 8.336 -16.531 5.328 1 98.31 59 ARG B N 1
ATOM 1573 C CA . ARG B 1 59 ? 8.797 -17.812 5.836 1 98.31 59 ARG B CA 1
ATOM 1574 C C . ARG B 1 59 ? 8.977 -17.766 7.352 1 98.31 59 ARG B C 1
ATOM 1576 O O . ARG B 1 59 ? 8.758 -18.766 8.039 1 98.31 59 ARG B O 1
ATOM 1583 N N . ARG B 1 60 ? 9.352 -16.641 7.871 1 97.31 60 ARG B N 1
ATOM 1584 C CA . ARG B 1 60 ? 9.516 -16.453 9.305 1 97.31 60 ARG B CA 1
ATOM 1585 C C . ARG B 1 60 ? 8.18 -16.172 9.984 1 97.31 60 ARG B C 1
ATOM 1587 O O . ARG B 1 60 ? 7.918 -16.672 11.086 1 97.31 60 ARG B O 1
ATOM 1594 N N . ASP B 1 61 ? 7.375 -15.391 9.461 1 97.44 61 ASP B N 1
ATOM 1595 C CA . ASP B 1 61 ? 6.074 -14.953 9.961 1 97.44 61 ASP B CA 1
ATOM 1596 C C . ASP B 1 61 ? 5.059 -14.852 8.82 1 97.44 61 ASP B C 1
ATOM 1598 O O . ASP B 1 61 ? 5.09 -13.898 8.039 1 97.44 61 ASP B O 1
ATOM 1602 N N . PRO B 1 62 ? 4.156 -15.789 8.688 1 98.44 62 PRO B N 1
ATOM 1603 C CA . PRO B 1 62 ? 3.287 -15.867 7.512 1 98.44 62 PRO B CA 1
ATOM 1604 C C . PRO B 1 62 ? 2.18 -14.812 7.523 1 98.44 62 PRO B C 1
ATOM 1606 O O . PRO B 1 62 ? 1.35 -14.781 6.613 1 98.44 62 PRO B O 1
ATOM 1609 N N . ARG B 1 63 ? 2.086 -14 8.57 1 98.5 63 ARG B N 1
ATOM 1610 C CA . ARG B 1 63 ? 1.052 -12.977 8.656 1 98.5 63 ARG B CA 1
ATOM 1611 C C . ARG B 1 63 ? 1.342 -11.82 7.707 1 98.5 63 ARG B C 1
ATOM 1613 O O . ARG B 1 63 ? 2.494 -11.406 7.555 1 98.5 63 ARG B O 1
ATOM 1620 N N . VAL B 1 64 ? 0.307 -11.281 7.055 1 98.81 64 VAL B N 1
ATOM 1621 C CA . VAL B 1 64 ? 0.465 -10.258 6.027 1 98.81 64 VAL B CA 1
ATOM 1622 C C . VAL B 1 64 ? -0.72 -9.297 6.074 1 98.81 64 VAL B C 1
ATOM 1624 O O . VAL B 1 64 ? -1.82 -9.672 6.48 1 98.81 64 VAL B O 1
ATOM 1627 N N . THR B 1 65 ? -0.586 -8.117 5.766 1 98.88 65 THR B N 1
ATOM 1628 C CA . THR B 1 65 ? -1.64 -7.168 5.418 1 98.88 65 THR B CA 1
ATOM 1629 C C . THR B 1 65 ? -1.456 -6.648 3.996 1 98.88 65 THR B C 1
ATOM 1631 O O . THR B 1 65 ? -0.335 -6.355 3.576 1 98.88 65 THR B O 1
ATOM 1634 N N . ILE B 1 66 ? -2.521 -6.555 3.262 1 98.94 66 ILE B N 1
ATOM 1635 C CA . ILE B 1 66 ? -2.5 -6.133 1.866 1 98.94 66 ILE B CA 1
ATOM 1636 C C . ILE B 1 66 ? -3.508 -5.008 1.652 1 98.94 66 ILE B C 1
ATOM 1638 O O . ILE B 1 66 ? -4.629 -5.059 2.168 1 98.94 66 ILE B O 1
ATOM 1642 N N . CYS B 1 67 ? -3.131 -3.986 0.983 1 98.88 67 CYS B N 1
ATOM 1643 C CA . CYS B 1 67 ? -4.027 -2.918 0.562 1 98.88 67 CYS B CA 1
ATOM 1644 C C . CYS B 1 67 ? -4.137 -2.861 -0.958 1 98.88 67 CYS B C 1
ATOM 1646 O O . CYS B 1 67 ? -3.121 -2.854 -1.655 1 98.88 67 CYS B O 1
ATOM 1648 N N . VAL B 1 68 ? -5.293 -2.932 -1.494 1 98.69 68 VAL B N 1
ATOM 1649 C CA . VAL B 1 68 ? -5.598 -2.613 -2.885 1 98.69 68 VAL B CA 1
ATOM 1650 C C . VAL B 1 68 ? -6.461 -1.354 -2.951 1 98.69 68 VAL B C 1
ATOM 1652 O O . VAL B 1 68 ? -7.578 -1.333 -2.43 1 98.69 68 VAL B O 1
ATOM 1655 N N . ASP B 1 69 ? -5.922 -0.345 -3.598 1 97.81 69 ASP B N 1
ATOM 1656 C CA . ASP B 1 69 ? -6.699 0.89 -3.625 1 97.81 69 ASP B CA 1
ATOM 1657 C C . ASP B 1 69 ? -7 1.319 -5.059 1 97.81 69 ASP B C 1
ATOM 1659 O O . ASP B 1 69 ? -6.344 0.862 -6 1 97.81 69 ASP B O 1
ATOM 1663 N N . GLY B 1 70 ? -8.031 2.1 -5.328 1 94.69 70 GLY B N 1
ATOM 1664 C CA . GLY B 1 70 ? -8.469 2.561 -6.637 1 94.69 70 GLY B CA 1
ATOM 1665 C C . GLY B 1 70 ? -7.613 3.688 -7.188 1 94.69 70 GLY B C 1
ATOM 1666 O O . GLY B 1 70 ? -7.672 3.994 -8.383 1 94.69 70 GLY B O 1
ATOM 1667 N N . CYS B 1 71 ? -6.805 4.336 -6.352 1 91.75 71 CYS B N 1
ATOM 1668 C CA . CYS B 1 71 ? -6.02 5.52 -6.676 1 91.75 71 CYS B CA 1
ATOM 1669 C C . CYS B 1 71 ? -6.922 6.703 -7.004 1 91.75 71 CYS B C 1
ATOM 1671 O O . CYS B 1 71 ? -7.973 6.535 -7.625 1 91.75 71 CYS B O 1
ATOM 1673 N N . PRO B 1 72 ? -6.5 7.879 -6.715 1 91.94 72 PRO B N 1
ATOM 1674 C CA . PRO B 1 72 ? -7.324 9.047 -7.027 1 91.94 72 PRO B CA 1
ATOM 1675 C C . PRO B 1 72 ? -7.547 9.227 -8.531 1 91.94 72 PRO B C 1
ATOM 1677 O O . PRO B 1 72 ? -6.621 9.055 -9.32 1 91.94 72 PRO B O 1
ATOM 1680 N N . PRO B 1 73 ? -8.898 9.461 -8.867 1 91.12 73 PRO B N 1
ATOM 1681 C CA . PRO B 1 73 ? -9.977 9.969 -8.016 1 91.12 73 PRO B CA 1
ATOM 1682 C C . PRO B 1 73 ? -10.875 8.859 -7.473 1 91.12 73 PRO B C 1
ATOM 1684 O O . PRO B 1 73 ? -11.945 9.141 -6.934 1 91.12 73 PRO B O 1
ATOM 1687 N N . ASP B 1 74 ? -10.539 7.594 -7.707 1 94.19 74 ASP B N 1
ATOM 1688 C CA . ASP B 1 74 ? -11.25 6.492 -7.066 1 94.19 74 ASP B CA 1
ATOM 1689 C C . ASP B 1 74 ? -10.734 6.254 -5.648 1 94.19 74 ASP B C 1
ATOM 1691 O O . ASP B 1 74 ? -9.625 5.75 -5.461 1 94.19 74 ASP B O 1
ATOM 1695 N N . TYR B 1 75 ? -11.547 6.539 -4.648 1 95.12 75 TYR B N 1
ATOM 1696 C CA . TYR B 1 75 ? -11.102 6.52 -3.258 1 95.12 75 TYR B CA 1
ATOM 1697 C C . TYR B 1 75 ? -11.609 5.273 -2.543 1 95.12 75 TYR B C 1
ATOM 1699 O O . TYR B 1 75 ? -11.734 5.262 -1.315 1 95.12 75 TYR B O 1
ATOM 1707 N N . ARG B 1 76 ? -11.984 4.266 -3.33 1 97.75 76 ARG B N 1
ATOM 1708 C CA . ARG B 1 76 ? -12.258 2.953 -2.758 1 97.75 76 ARG B CA 1
ATOM 1709 C C . ARG B 1 76 ? -10.961 2.221 -2.424 1 97.75 76 ARG B C 1
ATOM 1711 O O . ARG B 1 76 ? -9.938 2.436 -3.072 1 97.75 76 ARG B O 1
ATOM 1718 N N . TYR B 1 77 ? -11.023 1.39 -1.403 1 98.5 77 TYR B N 1
ATOM 1719 C CA . TYR B 1 77 ? -9.906 0.487 -1.149 1 98.5 77 TYR B CA 1
ATOM 1720 C C . TYR B 1 77 ? -10.375 -0.764 -0.414 1 98.5 77 TYR B C 1
ATOM 1722 O O . TYR B 1 77 ? -11.461 -0.782 0.163 1 98.5 77 TYR B O 1
ATOM 1730 N N . VAL B 1 78 ? -9.625 -1.767 -0.512 1 98.69 78 VAL B N 1
ATOM 1731 C CA . VAL B 1 78 ? -9.828 -3.023 0.201 1 98.69 78 VAL B CA 1
ATOM 1732 C C . VAL B 1 78 ? -8.586 -3.363 1.016 1 98.69 78 VAL B C 1
ATOM 1734 O O . VAL B 1 78 ? -7.461 -3.264 0.516 1 98.69 78 VAL B O 1
ATOM 1737 N N . LEU B 1 79 ? -8.758 -3.689 2.271 1 98.69 79 LEU B N 1
ATOM 1738 C CA . LEU B 1 79 ? -7.711 -4.207 3.146 1 98.69 79 LEU B CA 1
ATOM 1739 C C . LEU B 1 79 ? -7.93 -5.688 3.438 1 98.69 79 LEU B C 1
ATOM 1741 O O . LEU B 1 79 ? -9.055 -6.109 3.727 1 98.69 79 LEU B O 1
ATOM 1745 N N . ILE B 1 80 ? -6.859 -6.379 3.33 1 98.69 80 ILE B N 1
ATOM 1746 C CA . ILE B 1 80 ? -6.891 -7.816 3.592 1 98.69 80 ILE B CA 1
ATOM 1747 C C . ILE B 1 80 ? -5.836 -8.172 4.637 1 98.69 80 ILE B C 1
ATOM 1749 O O . ILE B 1 80 ? -4.664 -7.828 4.488 1 98.69 80 ILE B O 1
ATOM 1753 N N . ARG B 1 81 ? -6.234 -8.758 5.715 1 98.5 81 ARG B N 1
ATOM 1754 C CA . ARG B 1 81 ? -5.34 -9.406 6.664 1 98.5 81 ARG B CA 1
ATOM 1755 C C . ARG B 1 81 ? -5.461 -10.93 6.578 1 98.5 81 ARG B C 1
ATOM 1757 O O . ARG B 1 81 ? -6.566 -11.461 6.449 1 98.5 81 ARG B O 1
ATOM 1764 N N . GLY B 1 82 ? -4.336 -11.523 6.59 1 98.5 82 GLY B N 1
ATOM 1765 C CA . GLY B 1 82 ? -4.391 -12.977 6.523 1 98.5 82 GLY B CA 1
ATOM 1766 C C . GLY B 1 82 ? -3.029 -13.625 6.676 1 98.5 82 GLY B C 1
ATOM 1767 O O . GLY B 1 82 ? -2.125 -13.055 7.293 1 98.5 82 GLY B O 1
ATOM 1768 N N . ARG B 1 83 ? -2.938 -14.891 6.188 1 98.75 83 ARG B N 1
ATOM 1769 C CA . ARG B 1 83 ? -1.709 -15.68 6.23 1 98.75 83 ARG B CA 1
ATOM 1770 C C . ARG B 1 83 ? -1.341 -16.203 4.844 1 98.75 83 ARG B C 1
ATOM 1772 O O . ARG B 1 83 ? -2.217 -16.406 4 1 98.75 83 ARG B O 1
ATOM 1779 N N . VAL B 1 84 ? -0.068 -16.406 4.699 1 98.88 84 VAL B N 1
ATOM 1780 C CA . VAL B 1 84 ? 0.425 -16.781 3.377 1 98.88 84 VAL B CA 1
ATOM 1781 C C . VAL B 1 84 ? 1.02 -18.188 3.428 1 98.88 84 VAL B C 1
ATOM 1783 O O . VAL B 1 84 ? 1.775 -18.516 4.344 1 98.88 84 VAL B O 1
ATOM 1786 N N . ALA B 1 85 ? 0.626 -19.016 2.496 1 98.81 85 ALA B N 1
ATOM 1787 C CA . ALA B 1 85 ? 1.347 -20.234 2.162 1 98.81 85 ALA B CA 1
ATOM 1788 C C . ALA B 1 85 ? 2.191 -20.047 0.904 1 98.81 85 ALA B C 1
ATOM 1790 O O . ALA B 1 85 ? 1.759 -19.406 -0.05 1 98.81 85 ALA B O 1
ATOM 1791 N N . ILE B 1 86 ? 3.332 -20.641 0.94 1 98.81 86 ILE B N 1
ATOM 1792 C CA . ILE B 1 86 ? 4.238 -20.5 -0.193 1 98.81 86 ILE B CA 1
ATOM 1793 C C . ILE B 1 86 ? 4.27 -21.797 -0.991 1 98.81 86 ILE B C 1
ATOM 1795 O O . ILE B 1 86 ? 4.547 -22.859 -0.439 1 98.81 86 ILE B O 1
ATOM 1799 N N . VAL B 1 87 ? 3.9 -21.688 -2.246 1 98.56 87 VAL B N 1
ATOM 1800 C CA . VAL B 1 87 ? 4 -22.797 -3.182 1 98.56 87 VAL B CA 1
ATOM 1801 C C . VAL B 1 87 ? 5.297 -22.688 -3.982 1 98.56 87 VAL B C 1
ATOM 1803 O O . VAL B 1 87 ? 5.5 -21.719 -4.715 1 98.56 87 VAL B O 1
ATOM 1806 N N . GLU B 1 88 ? 6.082 -23.672 -3.896 1 96.94 88 GLU B N 1
ATOM 1807 C CA . GLU B 1 88 ? 7.426 -23.609 -4.465 1 96.94 88 GLU B CA 1
ATOM 1808 C C . GLU B 1 88 ? 7.395 -23.812 -5.98 1 96.94 88 GLU B C 1
ATOM 1810 O O . GLU B 1 88 ? 6.375 -24.219 -6.535 1 96.94 88 GLU B O 1
ATOM 1815 N N . ASN B 1 89 ? 8.469 -23.406 -6.555 1 93.31 89 ASN B N 1
ATOM 1816 C CA . ASN B 1 89 ? 8.617 -23.516 -8 1 93.31 89 ASN B CA 1
ATOM 1817 C C . ASN B 1 89 ? 8.43 -24.953 -8.477 1 93.31 89 ASN B C 1
ATOM 1819 O O . ASN B 1 89 ? 8.836 -25.906 -7.793 1 93.31 89 ASN B O 1
ATOM 1823 N N . GLY B 1 90 ? 7.848 -25.109 -9.648 1 92.56 90 GLY B N 1
ATOM 1824 C CA . GLY B 1 90 ? 7.68 -26.438 -10.242 1 92.56 90 GLY B CA 1
ATOM 1825 C C . GLY B 1 90 ? 6.332 -27.062 -9.93 1 92.56 90 GLY B C 1
ATOM 1826 O O . GLY B 1 90 ? 5.918 -28.016 -10.594 1 92.56 90 GLY B O 1
ATOM 1827 N N . ALA B 1 91 ? 5.668 -26.625 -8.883 1 95.19 91 ALA B N 1
ATOM 1828 C CA . ALA B 1 91 ? 4.32 -27.125 -8.594 1 95.19 91 ALA B CA 1
ATOM 1829 C C . ALA B 1 91 ? 3.34 -26.703 -9.688 1 95.19 91 ALA B C 1
ATOM 1831 O O . ALA B 1 91 ? 3.389 -25.578 -10.172 1 95.19 91 ALA B O 1
ATOM 1832 N N . PRO B 1 92 ? 2.457 -27.609 -10.07 1 95.88 92 PRO B N 1
ATOM 1833 C CA . PRO B 1 92 ? 1.498 -27.297 -11.133 1 95.88 92 PRO B CA 1
ATOM 1834 C C . PRO B 1 92 ? 0.694 -26.031 -10.844 1 95.88 92 PRO B C 1
ATOM 1836 O O . PRO B 1 92 ? 0.487 -25.203 -11.742 1 95.88 92 PRO B O 1
ATOM 1839 N N . LEU B 1 93 ? 0.279 -25.875 -9.672 1 96.94 93 LEU B N 1
ATOM 1840 C CA . LEU B 1 93 ? -0.5 -24.688 -9.297 1 96.94 93 LEU B CA 1
ATOM 1841 C C . LEU B 1 93 ? 0.305 -23.422 -9.516 1 96.94 93 LEU B C 1
ATOM 1843 O O . LEU B 1 93 ? -0.234 -22.406 -9.984 1 96.94 93 LEU B O 1
ATOM 1847 N N . GLN B 1 94 ? 1.529 -23.422 -9.133 1 96.5 94 GLN B N 1
ATOM 1848 C CA . GLN B 1 94 ? 2.404 -22.266 -9.281 1 96.5 94 GLN B CA 1
ATOM 1849 C C . GLN B 1 94 ? 2.514 -21.844 -10.742 1 96.5 94 GLN B C 1
ATOM 1851 O O . GLN B 1 94 ? 2.389 -20.656 -11.07 1 96.5 94 GLN B O 1
ATOM 1856 N N . GLU B 1 95 ? 2.717 -22.766 -11.625 1 94.44 95 GLU B N 1
ATOM 1857 C CA . GLU B 1 95 ? 2.865 -22.469 -13.047 1 94.44 95 GLU B CA 1
ATOM 1858 C C . GLU B 1 95 ? 1.574 -21.922 -13.641 1 94.44 95 GLU B C 1
ATOM 1860 O O . GLU B 1 95 ? 1.6 -20.922 -14.375 1 94.44 95 GLU B O 1
ATOM 1865 N N . GLU B 1 96 ? 0.535 -22.562 -13.297 1 97.12 96 GLU B N 1
ATOM 1866 C CA . GLU B 1 96 ? -0.768 -22.141 -13.805 1 97.12 96 GLU B CA 1
ATOM 1867 C C . GLU B 1 96 ? -1.097 -20.719 -13.352 1 97.12 96 GLU B C 1
ATOM 1869 O O . GLU B 1 96 ? -1.476 -19.875 -14.172 1 97.12 96 GLU B O 1
ATOM 1874 N N . MET B 1 97 ? -0.937 -20.469 -12.094 1 97.94 97 MET B N 1
ATOM 1875 C CA . MET B 1 97 ? -1.344 -19.188 -11.531 1 97.94 97 MET B CA 1
ATOM 1876 C C . MET B 1 97 ? -0.424 -18.062 -12.008 1 97.94 97 MET B C 1
ATOM 1878 O O . MET B 1 97 ? -0.866 -16.922 -12.195 1 97.94 97 MET B O 1
ATOM 1882 N N . ARG B 1 98 ? 0.853 -18.344 -12.148 1 97.5 98 ARG B N 1
ATOM 1883 C CA . ARG B 1 98 ? 1.772 -17.344 -12.656 1 97.5 98 ARG B CA 1
ATOM 1884 C C . ARG B 1 98 ? 1.292 -16.797 -14 1 97.5 98 ARG B C 1
ATOM 1886 O O . ARG B 1 98 ? 1.247 -15.578 -14.195 1 97.5 98 ARG B O 1
ATOM 1893 N N . TRP B 1 99 ? 0.928 -17.703 -14.93 1 97.25 99 TRP B N 1
ATOM 1894 C CA . TRP B 1 99 ? 0.448 -17.281 -16.234 1 97.25 99 TRP B CA 1
ATOM 1895 C C . TRP B 1 99 ? -0.834 -16.469 -16.109 1 97.25 99 TRP B C 1
ATOM 1897 O O . TRP B 1 99 ? -0.971 -15.414 -16.75 1 97.25 99 TRP B O 1
ATOM 1907 N N . ARG B 1 100 ? -1.761 -16.938 -15.305 1 97.94 100 ARG B N 1
ATOM 1908 C CA . ARG B 1 100 ? -3.051 -16.266 -15.164 1 97.94 100 ARG B CA 1
ATOM 1909 C C . ARG B 1 100 ? -2.883 -14.867 -14.57 1 97.94 100 ARG B C 1
ATOM 1911 O O . ARG B 1 100 ? -3.588 -13.938 -14.961 1 97.94 100 ARG B O 1
ATOM 1918 N N . ILE B 1 101 ? -1.944 -14.688 -13.641 1 98.19 101 ILE B N 1
ATOM 1919 C CA . ILE B 1 101 ? -1.663 -13.383 -13.055 1 98.19 101 ILE B CA 1
ATOM 1920 C C . ILE B 1 101 ? -1.097 -12.445 -14.117 1 98.19 101 ILE B C 1
ATOM 1922 O O . ILE B 1 101 ? -1.603 -11.336 -14.305 1 98.19 101 ILE B O 1
ATOM 1926 N N . ILE B 1 102 ? -0.083 -12.891 -14.859 1 97.38 102 ILE B N 1
ATOM 1927 C CA . ILE B 1 102 ? 0.549 -12.078 -15.883 1 97.38 102 ILE B CA 1
ATOM 1928 C C . ILE B 1 102 ? -0.489 -11.664 -16.922 1 97.38 102 ILE B C 1
ATOM 1930 O O . ILE B 1 102 ? -0.568 -10.492 -17.312 1 97.38 102 ILE B O 1
ATOM 1934 N N . ARG B 1 103 ? -1.311 -12.641 -17.359 1 97.19 103 ARG B N 1
ATOM 1935 C CA . ARG B 1 103 ? -2.299 -12.398 -18.406 1 97.19 103 ARG B CA 1
ATOM 1936 C C . ARG B 1 103 ? -3.285 -11.312 -17.984 1 97.19 103 ARG B C 1
ATOM 1938 O O . ARG B 1 103 ? -3.746 -10.531 -18.828 1 97.19 103 ARG B O 1
ATOM 1945 N N . ARG B 1 104 ? -3.592 -11.258 -16.75 1 96.5 104 ARG B N 1
ATOM 1946 C CA . ARG B 1 104 ? -4.551 -10.297 -16.219 1 96.5 104 ARG B CA 1
ATOM 1947 C C . ARG B 1 104 ? -4.074 -8.859 -16.453 1 96.5 104 ARG B C 1
ATOM 1949 O O . ARG B 1 104 ? -4.891 -7.949 -16.594 1 96.5 104 ARG B O 1
ATOM 1956 N N . TYR B 1 105 ? -2.822 -8.602 -16.531 1 96.31 105 TYR B N 1
ATOM 1957 C CA . TYR B 1 105 ? -2.291 -7.246 -16.531 1 96.31 105 TYR B CA 1
ATOM 1958 C C . TYR B 1 105 ? -1.882 -6.824 -17.938 1 96.31 105 TYR B C 1
ATOM 1960 O O . TYR B 1 105 ? -1.428 -5.695 -18.141 1 96.31 105 TYR B O 1
ATOM 1968 N N . TYR B 1 106 ? -2.047 -7.73 -18.859 1 95.25 106 TYR B N 1
ATOM 1969 C CA . TYR B 1 106 ? -1.757 -7.402 -20.25 1 95.25 106 TYR B CA 1
ATOM 1970 C C . TYR B 1 106 ? -3.029 -7.406 -21.078 1 95.25 106 TYR B C 1
ATOM 1972 O O . TYR B 1 106 ? -3.885 -8.281 -20.922 1 95.25 106 TYR B O 1
ATOM 1980 N N . GLU B 1 107 ? -3.17 -6.477 -21.906 1 91.62 107 GLU B N 1
ATOM 1981 C CA . GLU B 1 107 ? -4.305 -6.422 -22.812 1 91.62 107 GLU B CA 1
ATOM 1982 C C . GLU B 1 107 ? -4.164 -7.453 -23.938 1 91.62 107 GLU B C 1
ATOM 1984 O O . GLU B 1 107 ? -5.148 -8.086 -24.328 1 91.62 107 GLU B O 1
ATOM 1989 N N . ASP B 1 108 ? -2.975 -7.598 -24.438 1 95.69 108 ASP B N 1
ATOM 1990 C CA . ASP B 1 108 ? -2.703 -8.484 -25.562 1 95.69 108 ASP B CA 1
ATOM 1991 C C . ASP B 1 108 ? -1.977 -9.75 -25.094 1 95.69 108 ASP B C 1
ATOM 1993 O O . ASP B 1 108 ? -0.986 -9.672 -24.375 1 95.69 108 ASP B O 1
ATOM 1997 N N . GLU B 1 109 ? -2.387 -10.875 -25.547 1 96.69 109 GLU B N 1
ATOM 1998 C CA . GLU B 1 109 ? -1.868 -12.164 -25.109 1 96.69 109 GLU B CA 1
ATOM 1999 C C . GLU B 1 109 ? -0.415 -12.344 -25.547 1 96.69 109 GLU B C 1
ATOM 2001 O O . GLU B 1 109 ? 0.378 -12.953 -24.812 1 96.69 109 GLU B O 1
ATOM 2006 N N . GLU B 1 110 ? -0.106 -11.867 -26.719 1 97.5 110 GLU B N 1
ATOM 2007 C CA . GLU B 1 110 ? 1.258 -12.039 -27.203 1 97.5 110 GLU B CA 1
ATOM 2008 C C . GLU B 1 110 ? 2.264 -11.32 -26.312 1 97.5 110 GLU B C 1
ATOM 2010 O O . GLU B 1 110 ? 3.301 -11.883 -25.953 1 97.5 110 GLU B O 1
ATOM 2015 N N . SER B 1 111 ? 1.955 -10.109 -25.969 1 96.56 111 SER B N 1
ATOM 2016 C CA . SER B 1 111 ? 2.822 -9.367 -25.062 1 96.56 111 SER B CA 1
ATOM 2017 C C . SER B 1 111 ? 2.939 -10.062 -23.719 1 96.56 111 SER B C 1
ATOM 2019 O O . SER B 1 111 ? 4.02 -10.094 -23.109 1 96.56 111 SER B O 1
ATOM 2021 N N . ALA B 1 112 ? 1.856 -10.602 -23.25 1 97.12 112 ALA B N 1
ATOM 2022 C CA . ALA B 1 112 ? 1.858 -11.344 -21.984 1 97.12 112 ALA B CA 1
ATOM 2023 C C . ALA B 1 112 ? 2.775 -12.562 -22.062 1 97.12 112 ALA B C 1
ATOM 2025 O O . ALA B 1 112 ? 3.529 -12.844 -21.141 1 97.12 112 ALA B O 1
ATOM 2026 N N . ARG B 1 113 ? 2.701 -13.281 -23.125 1 97 113 ARG B N 1
ATOM 2027 C CA . ARG B 1 113 ? 3.518 -14.469 -23.312 1 97 113 ARG B CA 1
ATOM 2028 C C . ARG B 1 113 ? 5 -14.125 -23.344 1 97 113 ARG B C 1
ATOM 2030 O O . ARG B 1 113 ? 5.82 -14.836 -22.75 1 97 113 ARG B O 1
ATOM 2037 N N . VAL B 1 114 ? 5.32 -13.07 -24.094 1 96.44 114 VAL B N 1
ATOM 2038 C CA . VAL B 1 114 ? 6.711 -12.625 -24.172 1 96.44 114 VAL B CA 1
ATOM 2039 C C . VAL B 1 114 ? 7.234 -12.32 -22.766 1 96.44 114 VAL B C 1
ATOM 2041 O O . VAL B 1 114 ? 8.32 -12.773 -22.391 1 96.44 114 VAL B O 1
ATOM 2044 N N . TYR B 1 115 ? 6.473 -11.609 -21.984 1 94.88 115 TYR B N 1
ATOM 2045 C CA . TYR B 1 115 ? 6.871 -11.281 -20.625 1 94.88 115 TYR B CA 1
ATOM 2046 C C . TYR B 1 115 ? 6.988 -12.531 -19.766 1 94.88 115 TYR B C 1
ATOM 2048 O O . TYR B 1 115 ? 7.941 -12.68 -19 1 94.88 115 TYR B O 1
ATOM 2056 N N . HIS B 1 116 ? 5.992 -13.383 -19.844 1 95.94 116 HIS B N 1
ATOM 2057 C CA . HIS B 1 116 ? 5.977 -14.633 -19.094 1 95.94 116 HIS B CA 1
ATOM 2058 C C . HIS B 1 116 ? 7.25 -15.438 -19.344 1 95.94 116 HIS B C 1
ATOM 2060 O O . HIS B 1 116 ? 7.891 -15.891 -18.391 1 95.94 116 HIS B O 1
ATOM 2066 N N . GLU B 1 117 ? 7.672 -15.539 -20.516 1 94.94 117 GLU B N 1
ATOM 2067 C CA . GLU B 1 117 ? 8.852 -16.312 -20.891 1 94.94 117 GLU B CA 1
ATOM 2068 C C . GLU B 1 117 ? 10.133 -15.602 -20.469 1 94.94 117 GLU B C 1
ATOM 2070 O O . GLU B 1 117 ? 11.062 -16.234 -19.953 1 94.94 117 GLU B O 1
ATOM 2075 N N . ALA B 1 118 ? 10.148 -14.32 -20.609 1 93 118 ALA B N 1
ATOM 2076 C CA . ALA B 1 118 ? 11.344 -13.531 -20.328 1 93 118 ALA B CA 1
ATOM 2077 C C . ALA B 1 118 ? 11.633 -13.516 -18.828 1 93 118 ALA B C 1
ATOM 2079 O O . ALA B 1 118 ? 12.781 -13.312 -18.422 1 93 118 ALA B O 1
ATOM 2080 N N . THR B 1 119 ? 10.609 -13.719 -18.031 1 91.56 119 THR B N 1
ATOM 2081 C CA . THR B 1 119 ? 10.781 -13.562 -16.594 1 91.56 119 THR B CA 1
ATOM 2082 C C . THR B 1 119 ? 10.75 -14.922 -15.891 1 91.56 119 THR B C 1
ATOM 2084 O O . THR B 1 119 ? 10.719 -14.992 -14.664 1 91.56 119 THR B O 1
ATOM 2087 N N . ARG B 1 120 ? 10.688 -15.883 -16.672 1 89.25 120 ARG B N 1
ATOM 2088 C CA . ARG B 1 120 ? 10.734 -17.219 -16.094 1 89.25 120 ARG B CA 1
ATOM 2089 C C . ARG B 1 120 ? 12.047 -17.453 -15.344 1 89.25 120 ARG B C 1
ATOM 2091 O O . ARG B 1 120 ? 13.125 -17.172 -15.875 1 89.25 120 ARG B O 1
ATOM 2098 N N . ASP B 1 121 ? 11.875 -17.797 -14.133 1 87.5 121 ASP B N 1
ATOM 2099 C CA . ASP B 1 121 ? 13.039 -17.938 -13.25 1 87.5 121 ASP B CA 1
ATOM 2100 C C . ASP B 1 121 ? 12.859 -19.109 -12.289 1 87.5 121 ASP B C 1
ATOM 2102 O O . ASP B 1 121 ? 11.75 -19.359 -11.812 1 87.5 121 ASP B O 1
ATOM 2106 N N . ALA B 1 122 ? 14.008 -19.812 -12.023 1 89.81 122 ALA B N 1
ATOM 2107 C CA . ALA B 1 122 ? 13.984 -20.984 -11.156 1 89.81 122 ALA B CA 1
ATOM 2108 C C . ALA B 1 122 ? 13.625 -20.594 -9.719 1 89.81 122 ALA B C 1
ATOM 2110 O O . ALA B 1 122 ? 13.32 -21.469 -8.898 1 89.81 122 ALA B O 1
ATOM 2111 N N . SER B 1 123 ? 13.586 -19.375 -9.445 1 95.44 123 SER B N 1
ATOM 2112 C CA . SER B 1 123 ? 13.336 -18.938 -8.078 1 95.44 123 SER B CA 1
ATOM 2113 C C . SER B 1 123 ? 11.875 -18.531 -7.883 1 95.44 123 SER B C 1
ATOM 2115 O O . SER B 1 123 ? 11.477 -18.141 -6.785 1 95.44 123 SER B O 1
ATOM 2117 N N . GLN B 1 124 ? 11.094 -18.719 -8.922 1 96.5 124 GLN B N 1
ATOM 2118 C CA . GLN B 1 124 ? 9.711 -18.266 -8.82 1 96.5 124 GLN B CA 1
ATOM 2119 C C . GLN B 1 124 ? 8.938 -19.062 -7.785 1 96.5 124 GLN B C 1
ATOM 2121 O O . GLN B 1 124 ? 9.109 -20.281 -7.68 1 96.5 124 GLN B O 1
ATOM 2126 N N . VAL B 1 125 ? 8.195 -18.359 -6.945 1 98.38 125 VAL B N 1
ATOM 2127 C CA . VAL B 1 125 ? 7.262 -19 -6.016 1 98.38 125 VAL B CA 1
ATOM 2128 C C . VAL B 1 125 ? 5.891 -18.328 -6.125 1 98.38 125 VAL B C 1
ATOM 2130 O O . VAL B 1 125 ? 5.758 -17.266 -6.719 1 98.38 125 VAL B O 1
ATOM 2133 N N . LEU B 1 126 ? 4.895 -19.062 -5.656 1 98.81 126 LEU B N 1
ATOM 2134 C CA . LEU B 1 126 ? 3.533 -18.531 -5.562 1 98.81 126 LEU B CA 1
ATOM 2135 C C . LEU B 1 126 ? 3.139 -18.297 -4.109 1 98.81 126 LEU B C 1
ATOM 2137 O O . LEU B 1 126 ? 3.252 -19.203 -3.277 1 98.81 126 LEU B O 1
ATOM 2141 N N . LEU B 1 127 ? 2.797 -17.109 -3.803 1 98.94 127 LEU B N 1
ATOM 2142 C CA . LEU B 1 127 ? 2.189 -16.812 -2.51 1 98.94 127 LEU B CA 1
ATOM 2143 C C . LEU B 1 127 ? 0.675 -16.969 -2.568 1 98.94 127 LEU B C 1
ATOM 2145 O O . LEU B 1 127 ? 0.013 -16.359 -3.414 1 98.94 127 LEU B O 1
ATOM 2149 N N . VAL B 1 128 ? 0.171 -17.828 -1.736 1 98.94 128 VAL B N 1
ATOM 2150 C CA . VAL B 1 128 ? -1.27 -18 -1.578 1 98.94 128 VAL B CA 1
ATOM 2151 C C . VAL B 1 128 ? -1.729 -17.344 -0.28 1 98.94 128 VAL B C 1
ATOM 2153 O O . VAL B 1 128 ? -1.441 -17.828 0.812 1 98.94 128 VAL B O 1
ATOM 2156 N N . VAL B 1 129 ? -2.461 -16.281 -0.409 1 98.88 129 VAL B N 1
ATOM 2157 C CA . VAL B 1 129 ? -2.936 -15.531 0.75 1 98.88 129 VAL B CA 1
ATOM 2158 C C . VAL B 1 129 ? -4.32 -16.031 1.154 1 98.88 129 VAL B C 1
ATOM 2160 O O . VAL B 1 129 ? -5.266 -15.961 0.365 1 98.88 129 VAL B O 1
ATOM 2163 N N . GLU B 1 130 ? -4.391 -16.5 2.299 1 98.75 130 GLU B N 1
ATOM 2164 C CA . GLU B 1 130 ? -5.672 -16.844 2.91 1 98.75 130 GLU B CA 1
ATOM 2165 C C . GLU B 1 130 ? -6.176 -15.711 3.801 1 98.75 130 GLU B C 1
ATOM 2167 O O . GLU B 1 130 ? -5.648 -15.492 4.895 1 98.75 130 GLU B O 1
ATOM 2172 N N . PRO B 1 131 ? -7.281 -15.023 3.361 1 98.5 131 PRO B N 1
ATOM 2173 C CA . PRO B 1 131 ? -7.766 -13.898 4.16 1 98.5 131 PRO B CA 1
ATOM 2174 C C . PRO B 1 131 ? -8.391 -14.336 5.484 1 98.5 131 PRO B C 1
ATOM 2176 O O . PRO B 1 131 ? -9.109 -15.336 5.527 1 98.5 131 PRO B O 1
ATOM 2179 N N . GLU B 1 132 ? -8.062 -13.703 6.523 1 98 132 GLU B N 1
ATOM 2180 C CA . GLU B 1 132 ? -8.719 -13.828 7.816 1 98 132 GLU B CA 1
ATOM 2181 C C . GLU B 1 132 ? -9.711 -12.688 8.047 1 98 132 GLU B C 1
ATOM 2183 O O . GLU B 1 132 ? -10.703 -12.859 8.758 1 98 132 GLU B O 1
ATOM 2188 N N . ARG B 1 133 ? -9.453 -11.555 7.5 1 97.44 133 ARG B N 1
ATOM 2189 C CA . ARG B 1 133 ? -10.32 -10.383 7.539 1 97.44 133 ARG B CA 1
ATOM 2190 C C . ARG B 1 133 ? -10.211 -9.578 6.246 1 97.44 133 ARG B C 1
ATOM 2192 O O . ARG B 1 133 ? -9.109 -9.367 5.73 1 97.44 133 ARG B O 1
ATOM 2199 N N . ILE B 1 134 ? -11.344 -9.211 5.684 1 98.19 134 ILE B N 1
ATOM 2200 C CA . ILE B 1 134 ? -11.406 -8.336 4.516 1 98.19 134 ILE B CA 1
ATOM 2201 C C . ILE B 1 134 ? -12.344 -7.164 4.801 1 98.19 134 ILE B C 1
ATOM 2203 O O . ILE B 1 134 ? -13.484 -7.363 5.219 1 98.19 134 ILE B O 1
ATOM 2207 N N . ILE B 1 135 ? -11.836 -5.996 4.645 1 97.62 135 ILE B N 1
ATOM 2208 C CA . ILE B 1 135 ? -12.688 -4.816 4.762 1 97.62 135 ILE B CA 1
ATOM 2209 C C . ILE B 1 135 ? -12.578 -3.971 3.494 1 97.62 135 ILE B C 1
ATOM 2211 O O . ILE B 1 135 ? -11.5 -3.861 2.906 1 97.62 135 ILE B O 1
ATOM 2215 N N . GLY B 1 136 ? -13.641 -3.527 3.002 1 98.5 136 GLY B N 1
ATOM 2216 C CA . GLY B 1 136 ? -13.719 -2.623 1.864 1 98.5 136 GLY B CA 1
ATOM 2217 C C . GLY B 1 136 ? -14.422 -1.317 2.186 1 98.5 136 GLY B C 1
ATOM 2218 O O . GLY B 1 136 ? -15.484 -1.316 2.801 1 98.5 136 GLY B O 1
ATOM 2219 N N . GLU B 1 137 ? -13.789 -0.235 1.918 1 98.06 137 GLU B N 1
ATOM 2220 C CA . GLU B 1 137 ? -14.352 1.085 2.18 1 98.06 137 GLU B CA 1
ATOM 2221 C C . GLU B 1 137 ? -14.477 1.896 0.893 1 98.06 137 GLU B C 1
ATOM 2223 O O . GLU B 1 137 ? -13.641 1.771 -0.009 1 98.06 137 GLU B O 1
ATOM 2228 N N . ASP B 1 138 ? -15.523 2.625 0.796 1 96.75 138 ASP B N 1
ATOM 2229 C CA . ASP B 1 138 ? -15.828 3.5 -0.332 1 96.75 138 ASP B CA 1
ATOM 2230 C C . ASP B 1 138 ? -15.977 4.949 0.12 1 96.75 138 ASP B C 1
ATOM 2232 O O . ASP B 1 138 ? -16.984 5.316 0.735 1 96.75 138 ASP B O 1
ATOM 2236 N N . PHE B 1 139 ? -14.953 5.828 -0.239 1 91.44 139 PHE B N 1
ATOM 2237 C CA . PHE B 1 139 ? -14.961 7.223 0.191 1 91.44 139 PHE B CA 1
ATOM 2238 C C . PHE B 1 139 ? -15.383 8.141 -0.949 1 91.44 139 PHE B C 1
ATOM 2240 O O . PHE B 1 139 ? -15.125 9.344 -0.915 1 91.44 139 PHE B O 1
ATOM 2247 N N . ASN B 1 140 ? -15.922 7.555 -1.982 1 89 140 ASN B N 1
ATOM 2248 C CA . ASN B 1 140 ? -16.375 8.375 -3.096 1 89 140 ASN B CA 1
ATOM 2249 C C . ASN B 1 140 ? -17.688 9.094 -2.768 1 89 140 ASN B C 1
ATOM 2251 O O . ASN B 1 140 ? -18.469 8.609 -1.953 1 89 140 ASN B O 1
#

pLDDT: mean 96.51, std 3.23, range [76.44, 98.94]

Organism: NCBI:txid1204385

Foldseek 3Di:
DDWDDPVRVVVLQLAFFWKWKWADDPDDDTDIDTFFWDDDPQKIKGKDFCPDRRNVRCVVPQWMKIKTAPPPPFGKIKIFTFGKDKAAPPDPVQLVRLLVRLCNVDPDNVVSVVVSVVPDDNRMMMIITRTPDMIMDGPD/DDWDDPVRVVVLQLAFFWKWKWADAPDDDTDIDTFFWDDDPQKIKGKDFCPDRRNVRCVVPQWMKIKTAPPPPFGKIKIFTFGKDKAAPPDPVQLVRLLVRLCNPDPDSVVSVVVSVVPDDNRMMMIITRTPDMIMDGPD

Radius of gyration: 18.8 Å; Cα contacts (8 Å, |Δi|>4): 624; chains: 2; bounding box: 37×53×48 Å

Secondary structure (DSSP, 8-state):
-EEPPHHHHHHHHHS---EEEEE--SSSSPEEEEE--EEETTEEEEEEETTSHHHHHHHH--EEEEEEE--TT--EEEEEEEEEEEEPTT-HHHHHHHHHHHHHT-SSHHHHHHHHHHT--TTEEEEEEEEEEEEEEE--/-EEPPHHHHHHHHTS---EEEEE--SSSSPEEEEE--EEETTEEEEEEETTSHHHHHHHH--EEEEEEE--TT--EEEEEEEEEEEEPTT-HHHHHHHHHHHHHT-SSHHHHHHHHHHT--TTEEEEEEEEEEEEEEE--

InterPro domains:
  IPR011576 Pyridoxamine 5'-phosphate oxidase, N-terminal [PF01243] (7-134)
  IPR012349 FMN-binding split barrel [G3DSA:2.30.110.10] (2-138)
  IPR019920 F420-binding domain, putative [TIGR03618] (10-135)
  IPR052019 F420H(2)-dependent biliverdin reductase/Heme oxygenase [PTHR35176] (4-136)

Sequence (280 aa):
MASMTQTQIEAFLQAPRNAIVATNAGDGPPQVSPVWYLYEGGRLYISTSSRTAKVRNLRRDPRVTICVDGCPPDYRYVLIRGRVAIVENGAPLQEEMRWRIIRRYYEDEESARVYHEATRDASQVLLVVEPERIIGEDFNMASMTQTQIEAFLQAPRNAIVATNAGDGPPQVSPVWYLYEGGRLYISTSSRTAKVRNLRRDPRVTICVDGCPPDYRYVLIRGRVAIVENGAPLQEEMRWRIIRRYYEDEESARVYHEATRDASQVLLVVEPERIIGEDFN

Solvent-accessible surface area (backbone atoms only — not comparable to full-atom values): 14656 Å² total; per-residue (Å²): 123,42,76,48,48,73,69,53,43,51,58,60,54,65,48,73,47,46,33,39,38,28,25,47,40,93,79,68,36,26,41,72,45,79,36,66,54,40,63,57,95,79,29,39,38,32,66,44,52,58,82,38,68,64,46,55,26,34,75,75,41,36,38,29,24,35,42,36,59,60,43,68,91,39,53,34,35,35,41,36,33,31,37,48,48,78,40,55,58,87,39,68,65,35,58,53,48,43,52,56,35,51,45,62,73,34,93,48,66,66,63,28,49,54,50,54,62,72,63,62,52,90,47,33,28,23,39,40,35,46,62,76,44,76,50,30,41,35,60,110,123,42,76,47,48,73,70,53,43,53,57,59,54,65,50,74,46,46,34,39,39,27,26,47,39,94,76,73,34,27,43,71,45,79,36,66,55,38,64,55,94,80,29,40,38,32,67,45,52,58,80,39,68,65,46,54,26,34,75,76,42,35,38,28,22,34,41,36,57,59,44,71,89,40,52,35,36,37,40,35,34,30,37,48,45,78,39,55,58,86,39,70,66,34,57,54,49,42,51,56,35,50,44,61,74,33,93,48,68,67,63,26,51,54,50,54,61,72,63,62,51,89,48,33,28,24,40,40,32,45,62,77,44,76,50,28,43,34,60,111